Protein 4GJ1 (pdb70)

B-factor: mean 53.55, std 19.0, range [20.0, 133.08]

Foldseek 3Di:
DAEAEEFEDDPQWTWDFDDDPDTDIGTDDDRPLVVLVVLVVLPHQHYEYEHQNCLVPVVPGPLVVLLVSQVVDPHAYEYEHNDDALVSLVSNVVSNHQAYEYECQPVPVPRVLVSCVVPHQRRYEYEFEWEDDVAIATCPHHVVSCVVVLVSRHAHYEYEHVVFCFPLVVQQVVCVVNVRHAYEYEGNVQALVSLLSCAPRHNYYYDYVCCVVCVDHSNSNRVSNDD

InterPro domains:
  IPR006062 Histidine biosynthesis protein [PF00977] (3-232)
  IPR006063 HisA, bacterial [TIGR00007] (4-236)
  IPR011060 Ribulose-phosphate binding barrel [SSF51366] (3-240)
  IPR013785 Aldolase-type TIM barrel [G3DSA:3.20.20.70] (1-243)
  IPR023016 HisA/PriA [MF_01014] (3-240)
  IPR023016 HisA/PriA [cd04732] (3-239)
  IPR044524 Histidine biosynthesis, HisA-like [PTHR43090] (1-232)

CATH classification: 3.20.20.70

Secondary structure (DSSP, 8-state):
-EEEEEEEEETTEEEEEE-SSS-EEEE----HHHHHHHHHHHT--EEEEEEHHHHH-GGG--HHHHHHHHHH--SEEEEESS---HHHHHHHHHTT-SEEEE----S-HHHHHHHHHHH-TTTEEEEEEEEESSSEEE---B--HHHHHHTTT--EEEEEETT----HHHHHHHHHH-TTSEEEEES---SHHHHHHTTTT-SEEEE-HHHHTTSS-HHHHHHHH--

Radius of gyration: 16.53 Å; Cα contacts (8 Å, |Δi|>4): 431; chains: 1; bounding box: 36×40×41 Å

Sequence (227 aa):
TQIIPALDLIDGEVVRLVKGDYEQKKVYKYNPLKKFKEYEKAGAKELHLVDLTGAKDPSKRQFALIEKLAKEVSVNLQVGGGIRSKEEVKALLDCGVKRVVIGSAIKDATLCLEILKEFGSEAIVLALDTILKEDYVVADKKLEVLDFYSNKGLKHILCTDISKGVNVRLYKLIHEIFPNICIQASGGVASLKDLENLKGICSGVIVGKALLDGVFSVEEGIRCLAN

Structure (mmCIF, N/CA/C/O backbone):
data_4GJ1
#
_entry.id   4GJ1
#
_cell.length_a   35.340
_cell.length_b   75.733
_cell.length_c   45.923
_cell.angle_alpha   90.00
_cell.angle_beta   105.18
_cell.angle_gamma   90.00
#
_symmetry.space_group_name_H-M   'P 1 21 1'
#
loop_
_entity.id
_entity.type
_entity.pdbx_description
1 polymer '1-(5-phosphoribosyl)-5-[(5-phosphoribosylamino)methylideneamino] imidazole-4-carboxamide isomerase'
2 water water
#
loop_
_atom_site.group_PDB
_atom_site.id
_atom_site.type_symbol
_atom_site.label_atom_id
_atom_site.label_alt_id
_atom_site.label_comp_id
_atom_site.label_asym_id
_atom_site.label_entity_id
_atom_site.label_seq_id
_atom_site.pdbx_PDB_ins_code
_atom_site.Cartn_x
_atom_site.Cartn_y
_atom_site.Cartn_z
_atom_site.occupancy
_atom_site.B_iso_or_equiv
_atom_site.auth_seq_id
_atom_site.auth_comp_id
_atom_site.auth_asym_id
_atom_site.auth_atom_id
_atom_site.pdbx_PDB_model_num
ATOM 1 N N . THR A 1 2 ? 13.019 -9.150 23.272 1.00 41.41 2 THR A N 1
ATOM 2 C CA . THR A 1 2 ? 11.714 -8.512 23.160 1.00 38.63 2 THR A CA 1
ATOM 3 C C . THR A 1 2 ? 11.588 -7.378 24.169 1.00 46.25 2 THR A C 1
ATOM 4 O O . THR A 1 2 ? 11.913 -7.542 25.346 1.00 54.79 2 THR A O 1
ATOM 8 N N . GLN A 1 3 ? 11.114 -6.229 23.698 1.00 37.87 3 GLN A N 1
ATOM 9 C CA . GLN A 1 3 ? 10.922 -5.065 24.554 1.00 40.57 3 GLN A CA 1
ATOM 10 C C . GLN A 1 3 ? 9.476 -4.605 24.540 1.00 33.11 3 GLN A C 1
ATOM 11 O O . GLN A 1 3 ? 8.802 -4.677 23.514 1.00 31.21 3 GLN A O 1
ATOM 17 N N . ILE A 1 4 ? 9.010 -4.119 25.685 1.00 31.08 4 ILE A N 1
ATOM 18 C CA . ILE A 1 4 ? 7.690 -3.520 25.778 1.00 29.11 4 ILE A CA 1
ATOM 19 C C . ILE A 1 4 ? 7.737 -2.115 25.182 1.00 28.37 4 ILE A C 1
ATOM 20 O O . ILE A 1 4 ? 8.733 -1.407 25.320 1.00 32.64 4 ILE A O 1
ATOM 25 N N . ILE A 1 5 ? 6.663 -1.730 24.505 1.00 27.66 5 ILE A N 1
ATOM 26 C CA . ILE A 1 5 ? 6.549 -0.404 23.914 1.00 26.24 5 ILE A CA 1
ATOM 27 C C . ILE A 1 5 ? 5.242 0.227 24.371 1.00 24.79 5 ILE A C 1
ATOM 28 O O . ILE A 1 5 ? 4.205 0.041 23.733 1.00 26.92 5 ILE A O 1
ATOM 33 N N . PRO A 1 6 ? 5.276 0.962 25.498 1.00 27.43 6 PRO A N 1
ATOM 34 C CA . PRO A 1 6 ? 4.051 1.608 25.983 1.00 28.35 6 PRO A CA 1
ATOM 35 C C . PRO A 1 6 ? 3.485 2.551 24.927 1.00 28.59 6 PRO A C 1
ATOM 36 O O . PRO A 1 6 ? 4.254 3.205 24.218 1.00 25.37 6 PRO A O 1
ATOM 40 N N . ALA A 1 7 ? 2.162 2.616 24.821 1.00 28.47 7 ALA A N 1
ATOM 41 C CA . ALA A 1 7 ? 1.524 3.395 23.769 1.00 23.86 7 ALA A CA 1
ATOM 42 C C . ALA A 1 7 ? 0.422 4.304 24.293 1.00 22.66 7 ALA A C 1
ATOM 43 O O . ALA A 1 7 ? -0.325 3.935 25.203 1.00 30.17 7 ALA A O 1
ATOM 45 N N . LEU A 1 8 ? 0.323 5.490 23.703 1.00 25.06 8 LEU A N 1
ATOM 46 C CA . LEU A 1 8 ? -0.784 6.396 23.976 1.00 26.60 8 LEU A CA 1
ATOM 47 C C . LEU A 1 8 ? -1.431 6.857 22.673 1.00 27.93 8 LEU A C 1
ATOM 48 O O . LEU A 1 8 ? -0.738 7.260 21.729 1.00 28.35 8 LEU A O 1
ATOM 53 N N . ASP A 1 9 ? -2.760 6.782 22.634 1.00 30.51 9 ASP A N 1
ATOM 54 C CA . ASP A 1 9 ? -3.552 7.291 21.524 1.00 33.68 9 ASP A CA 1
ATOM 55 C C . ASP A 1 9 ? -4.123 8.654 21.900 1.00 33.94 9 ASP A C 1
ATOM 56 O O . ASP A 1 9 ? -4.703 8.817 22.978 1.00 32.78 9 ASP A O 1
ATOM 61 N N . LEU A 1 10 ? -3.966 9.627 21.012 1.00 36.12 10 LEU A N 1
ATOM 62 C CA . LEU A 1 10 ? -4.324 11.002 21.327 1.00 45.75 10 LEU A CA 1
ATOM 63 C C . LEU A 1 10 ? -5.381 11.568 20.390 1.00 43.28 10 LEU A C 1
ATOM 64 O O . LEU A 1 10 ? -5.301 11.405 19.172 1.00 43.94 10 LEU A O 1
ATOM 69 N N . ILE A 1 11 ? -6.368 12.235 20.983 1.00 41.96 11 ILE A N 1
ATOM 70 C CA . ILE A 1 11 ? -7.343 13.023 20.240 1.00 46.40 11 ILE A CA 1
ATOM 71 C C . ILE A 1 11 ? -7.433 14.398 20.886 1.00 46.94 11 ILE A C 1
ATOM 72 O O . ILE A 1 11 ? -7.849 14.520 22.038 1.00 48.40 11 ILE A O 1
ATOM 77 N N . ASP A 1 12 ? -7.005 15.424 20.157 1.00 49.40 12 ASP A N 1
ATOM 78 C CA . ASP A 1 12 ? -7.117 16.804 20.620 1.00 58.95 12 ASP A CA 1
ATOM 79 C C . ASP A 1 12 ? -6.420 16.979 21.965 1.00 53.72 12 ASP A C 1
ATOM 80 O O . ASP A 1 12 ? -6.974 17.575 22.893 1.00 50.14 12 ASP A O 1
ATOM 85 N N . GLY A 1 13 ? -5.207 16.445 22.063 1.00 43.87 13 GLY A N 1
ATOM 86 C CA . GLY A 1 13 ? -4.394 16.575 23.258 1.00 40.77 13 GLY A CA 1
ATOM 87 C C . GLY A 1 13 ? -4.801 15.669 24.407 1.00 48.29 13 GLY A C 1
ATOM 88 O O . GLY A 1 13 ? -4.177 15.695 25.466 1.00 36.15 13 GLY A O 1
ATOM 89 N N . GLU A 1 14 ? -5.840 14.865 24.206 1.00 38.89 14 GLU A N 1
ATOM 90 C CA . GLU A 1 14 ? -6.333 14.000 25.269 1.00 37.31 14 GLU A CA 1
ATOM 91 C C . GLU A 1 14 ? -5.964 12.537 25.043 1.00 34.95 14 GLU A C 1
ATOM 92 O O . GLU A 1 14 ? -6.048 12.022 23.927 1.00 35.87 14 GLU A O 1
ATOM 98 N N . VAL A 1 15 ? -5.545 11.877 26.117 1.00 34.20 15 VAL A N 1
ATOM 99 C CA . VAL A 1 15 ? -5.300 10.445 26.082 1.00 32.73 15 VAL A CA 1
ATOM 100 C C . VAL A 1 15 ? -6.644 9.730 26.069 1.00 38.21 15 VAL A C 1
ATOM 101 O O . VAL A 1 15 ? -7.461 9.904 26.980 1.00 36.85 15 VAL A O 1
ATOM 105 N N . VAL A 1 16 ? -6.874 8.940 25.028 1.00 33.59 16 VAL A N 1
ATOM 106 C CA . VAL A 1 16 ? -8.113 8.201 24.890 1.00 35.85 16 VAL A CA 1
ATOM 107 C C . VAL A 1 16 ? -7.772 6.780 24.531 1.00 41.00 16 VAL A C 1
ATOM 108 O O . VAL A 1 16 ? -6.624 6.457 24.226 1.00 46.94 16 VAL A O 1
ATOM 112 N N . ARG A 1 17 ? -8.780 5.927 24.516 1.00 57.37 17 ARG A N 1
ATOM 113 C CA . ARG A 1 17 ? -8.622 4.677 23.808 1.00 71.69 17 ARG A CA 1
ATOM 114 C C . ARG A 1 17 ? -9.876 4.273 23.064 1.00 57.17 17 ARG A C 1
ATOM 115 O O . ARG A 1 17 ? -10.992 4.390 23.569 1.00 52.85 17 ARG A O 1
ATOM 123 N N . LEU A 1 18 ? -9.666 3.818 21.836 1.00 59.98 18 LEU A N 1
ATOM 124 C CA . LEU A 1 18 ? -10.729 3.284 21.014 1.00 59.80 18 LEU A CA 1
ATOM 125 C C . LEU A 1 18 ? -10.845 1.791 21.244 1.00 63.55 18 LEU A C 1
ATOM 126 O O . LEU A 1 18 ? -9.968 1.019 20.861 1.00 69.38 18 LEU A O 1
ATOM 131 N N . VAL A 1 19 ? -11.929 1.397 21.897 1.00 60.00 19 VAL A N 1
ATOM 132 C CA . VAL A 1 19 ? -12.269 -0.001 22.028 1.00 60.03 19 VAL A CA 1
ATOM 133 C C . VAL A 1 19 ? -12.975 -0.387 20.741 1.00 74.07 19 VAL A C 1
ATOM 134 O O . VAL A 1 19 ? -13.756 0.394 20.195 1.00 65.00 19 VAL A O 1
ATOM 138 N N . LYS A 1 20 ? -12.695 -1.582 20.243 1.00 74.87 20 LYS A N 1
ATOM 139 C CA . LYS A 1 20 ? -13.258 -1.996 18.970 1.00 80.28 20 LYS A CA 1
ATOM 140 C C . LYS A 1 20 ? -13.979 -3.326 19.088 1.00 81.59 20 LYS A C 1
ATOM 141 O O . LYS A 1 20 ? -13.986 -3.961 20.143 1.00 80.80 20 LYS A O 1
ATOM 143 N N . GLY A 1 21 ? -14.585 -3.732 17.983 1.00 86.49 21 GLY A N 1
ATOM 144 C CA . GLY A 1 21 ? -15.435 -4.899 17.951 1.00 85.23 21 GLY A CA 1
ATOM 145 C C . GLY A 1 21 ? -16.628 -4.560 17.089 1.00 77.46 21 GLY A C 1
ATOM 146 O O . GLY A 1 21 ? -16.474 -4.116 15.951 1.00 74.12 21 GLY A O 1
ATOM 147 N N . ASP A 1 22 ? -17.823 -4.743 17.632 1.00 56.67 22 ASP A N 1
ATOM 148 C CA . ASP A 1 22 ? -19.025 -4.446 16.879 1.00 48.41 22 ASP A CA 1
ATOM 149 C C . ASP A 1 22 ? -19.266 -2.940 16.846 1.00 45.98 22 ASP A C 1
ATOM 150 O O . ASP A 1 22 ? -19.755 -2.407 15.854 1.00 58.67 22 ASP A O 1
ATOM 155 N N . TYR A 1 23 ? -18.903 -2.252 17.921 1.00 49.49 23 TYR A N 1
ATOM 156 C CA . TYR A 1 23 ? -19.086 -0.806 17.988 1.00 50.23 23 TYR A CA 1
ATOM 157 C C . TYR A 1 23 ? -17.816 -0.134 18.471 1.00 60.93 23 TYR A C 1
ATOM 158 O O . TYR A 1 23 ? -17.280 -0.478 19.524 1.00 78.65 23 TYR A O 1
ATOM 167 N N . GLU A 1 24 ? -17.334 0.825 17.690 1.00 50.01 24 GLU A N 1
ATOM 168 C CA . GLU A 1 24 ? -16.167 1.596 18.079 1.00 54.88 24 GLU A CA 1
ATOM 169 C C . GLU A 1 24 ? -16.576 2.552 19.188 1.00 45.50 24 GLU A C 1
ATOM 170 O O . GLU A 1 24 ? -17.413 3.431 18.985 1.00 48.45 24 GLU A O 1
ATOM 176 N N . GLN A 1 25 ? -15.993 2.365 20.365 1.00 48.01 25 GLN A N 1
ATOM 177 C CA . GLN A 1 25 ? -16.353 3.161 21.527 1.00 51.71 25 GLN A CA 1
ATOM 178 C C . GLN A 1 25 ? -15.134 3.861 22.101 1.00 54.18 25 GLN A C 1
ATOM 179 O O . GLN A 1 25 ? -14.051 3.285 22.206 1.00 53.87 25 GLN A O 1
ATOM 185 N N . LYS A 1 26 ? -15.334 5.116 22.472 1.00 43.99 26 LYS A N 1
ATOM 186 C CA . LYS A 1 26 ? -14.251 5.990 22.879 1.00 47.25 26 LYS A CA 1
ATOM 187 C C . LYS A 1 26 ? -14.274 6.204 24.384 1.00 46.28 26 LYS A C 1
ATOM 188 O O . LYS A 1 26 ? -15.287 6.626 24.946 1.00 43.30 26 LYS A O 1
ATOM 194 N N . LYS A 1 27 ? -13.157 5.895 25.032 1.00 58.79 27 LYS A N 1
ATOM 195 C CA . LYS A 1 27 ? -12.991 6.162 26.455 1.00 47.33 27 LYS A CA 1
ATOM 196 C C . LYS A 1 27 ? -11.898 7.206 26.644 1.00 48.72 27 LYS A C 1
ATOM 197 O O . LYS A 1 27 ? -10.766 7.023 26.192 1.00 46.24 27 LYS A O 1
ATOM 199 N N . VAL A 1 28 ? -12.245 8.304 27.307 1.00 43.61 28 VAL A N 1
ATOM 200 C CA . VAL A 1 28 ? -11.309 9.394 27.527 1.00 49.89 28 VAL A CA 1
ATOM 201 C C . VAL A 1 28 ? -10.698 9.293 28.918 1.00 45.16 28 VAL A C 1
ATOM 202 O O . VAL A 1 28 ? -11.412 9.198 29.911 1.00 50.54 28 VAL A O 1
ATOM 206 N N . TYR A 1 29 ? -9.371 9.308 28.980 1.00 37.08 29 TYR A N 1
ATOM 207 C CA . TYR A 1 29 ? -8.663 9.255 30.251 1.00 39.28 29 TYR A CA 1
ATOM 208 C C . TYR A 1 29 ? -8.269 10.643 30.741 1.00 44.58 29 TYR A C 1
ATOM 209 O O . TYR A 1 29 ? -8.296 11.617 29.987 1.00 47.70 29 TYR A O 1
ATOM 218 N N . LYS A 1 30 ? -7.894 10.706 32.014 1.00 40.79 30 LYS A N 1
ATOM 219 C CA . LYS A 1 30 ? -7.564 11.955 32.683 1.00 54.01 30 LYS A CA 1
ATOM 220 C C . LYS A 1 30 ? -6.124 12.383 32.447 1.00 44.37 30 LYS A C 1
ATOM 221 O O . LYS A 1 30 ? -5.786 13.558 32.578 1.00 54.44 30 LYS A O 1
ATOM 227 N N . TYR A 1 31 ? -5.279 11.423 32.092 1.00 39.28 31 TYR A N 1
ATOM 228 C CA . TYR A 1 31 ? -3.839 11.640 32.076 1.00 44.67 31 TYR A CA 1
ATOM 229 C C . TYR A 1 31 ? -3.414 12.730 31.106 1.00 45.64 31 TYR A C 1
ATOM 230 O O . TYR A 1 31 ? -3.988 12.882 30.029 1.00 33.93 31 TYR A O 1
ATOM 239 N N . ASN A 1 32 ? -2.405 13.492 31.508 1.00 41.18 32 ASN A N 1
ATOM 240 C CA . ASN A 1 32 ? -1.715 14.387 30.599 1.00 42.13 32 ASN A CA 1
ATOM 241 C C . ASN A 1 32 ? -0.677 13.583 29.825 1.00 38.03 32 ASN A C 1
ATOM 242 O O . ASN A 1 32 ? 0.191 12.958 30.429 1.00 38.96 32 ASN A O 1
ATOM 247 N N . PRO A 1 33 ? -0.766 13.588 28.488 1.00 45.84 33 PRO A N 1
ATOM 248 C CA . PRO A 1 33 ? 0.123 12.781 27.639 1.00 37.23 33 PRO A CA 1
ATOM 249 C C . PRO A 1 33 ? 1.601 12.900 28.015 1.00 43.05 33 PRO A C 1
ATOM 250 O O . PRO A 1 33 ? 2.286 11.883 28.149 1.00 36.97 33 PRO A O 1
ATOM 254 N N . LEU A 1 34 ? 2.086 14.128 28.178 1.00 37.03 34 LEU A N 1
ATOM 255 C CA . LEU A 1 34 ? 3.489 14.351 28.514 1.00 41.36 34 LEU A CA 1
ATOM 256 C C . LEU A 1 34 ? 3.846 13.696 29.846 1.00 46.63 34 LEU A C 1
ATOM 257 O O . LEU A 1 34 ? 4.850 12.996 29.948 1.00 50.38 34 LEU A O 1
ATOM 262 N N . LYS A 1 35 ? 3.018 13.913 30.863 1.00 45.15 35 LYS A N 1
ATOM 263 C CA . LYS A 1 35 ? 3.279 13.348 32.185 1.00 45.19 35 LYS A CA 1
ATOM 264 C C . LYS A 1 35 ? 3.259 11.823 32.163 1.00 36.71 35 LYS A C 1
ATOM 265 O O . LYS A 1 35 ? 4.086 11.178 32.803 1.00 33.93 35 LYS A O 1
ATOM 271 N N . LYS A 1 36 ? 2.314 11.249 31.428 1.00 32.16 36 LYS A N 1
ATOM 272 C CA . LYS A 1 36 ? 2.200 9.801 31.353 1.00 30.29 36 LYS A CA 1
ATOM 273 C C . LYS A 1 36 ? 3.433 9.193 30.686 1.00 30.16 36 LYS A C 1
ATOM 274 O O . LYS A 1 36 ? 3.968 8.186 31.152 1.00 29.13 36 LYS A O 1
ATOM 280 N N . PHE A 1 37 ? 3.893 9.813 29.603 1.00 35.17 37 PHE A N 1
ATOM 281 C CA . PHE A 1 37 ? 5.089 9.337 28.911 1.00 38.41 37 PHE A CA 1
ATOM 282 C C . PHE A 1 37 ? 6.356 9.428 29.782 1.00 44.35 37 PHE A C 1
ATOM 283 O O . PHE A 1 37 ? 7.169 8.503 29.777 1.00 50.71 37 PHE A O 1
ATOM 291 N N . LYS A 1 38 ? 6.531 10.521 30.527 1.00 40.81 38 LYS A N 1
ATOM 292 C CA . LYS A 1 38 ? 7.690 10.642 31.422 1.00 46.29 38 LYS A CA 1
ATOM 293 C C . LYS A 1 38 ? 7.642 9.564 32.498 1.00 36.54 38 LYS A C 1
ATOM 294 O O . LYS A 1 38 ? 8.670 9.043 32.919 1.00 47.37 38 LYS A O 1
ATOM 300 N N . GLU A 1 39 ? 6.436 9.247 32.949 1.00 33.14 39 GLU A N 1
ATOM 301 C CA . GLU A 1 39 ? 6.240 8.209 33.949 1.00 37.52 39 GLU A CA 1
ATOM 302 C C . GLU A 1 39 ? 6.665 6.844 33.394 1.00 36.30 39 GLU A C 1
ATOM 303 O O . GLU A 1 39 ? 7.372 6.088 34.058 1.00 35.99 39 GLU A O 1
ATOM 309 N N . TYR A 1 40 ? 6.244 6.535 32.172 1.00 35.04 40 TYR A N 1
ATOM 310 C CA . TYR A 1 40 ? 6.657 5.292 31.526 1.00 30.90 40 TYR A CA 1
ATOM 311 C C . TYR A 1 40 ? 8.177 5.233 31.399 1.00 34.89 40 T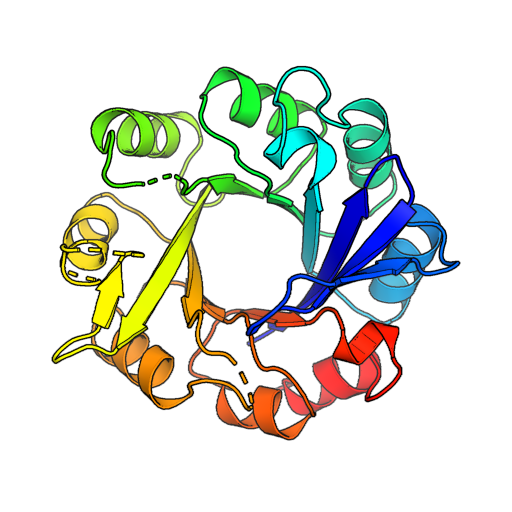YR A C 1
ATOM 312 O O . TYR A 1 40 ? 8.798 4.195 31.631 1.00 38.24 40 TYR A O 1
ATOM 321 N N . GLU A 1 41 ? 8.764 6.362 31.026 1.00 40.55 41 GLU A N 1
ATOM 322 C CA . GLU A 1 41 ? 10.206 6.470 30.856 1.00 42.88 41 GLU A CA 1
ATOM 323 C C . GLU A 1 41 ? 10.923 6.247 32.180 1.00 48.80 41 GLU A C 1
ATOM 324 O O . GLU A 1 41 ? 11.927 5.533 32.247 1.00 49.53 41 GLU A O 1
ATOM 330 N N . LYS A 1 42 ? 10.405 6.866 33.233 1.00 48.25 42 LYS A N 1
ATOM 331 C CA . LYS A 1 42 ? 10.988 6.736 34.560 1.00 51.38 42 LYS A CA 1
ATOM 332 C C . LYS A 1 42 ? 10.856 5.297 35.061 1.0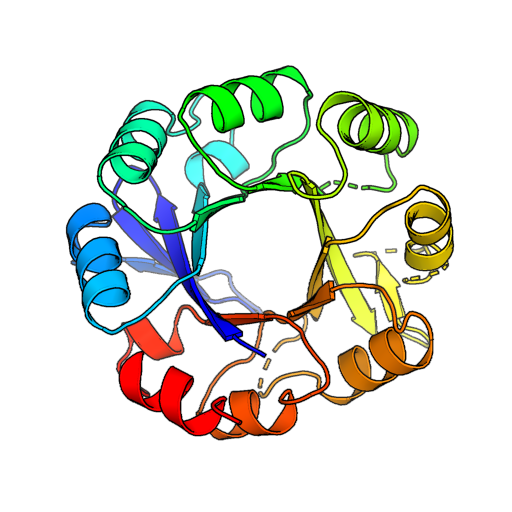0 37.59 42 LYS A C 1
ATOM 333 O O . LYS A 1 42 ? 11.667 4.831 35.858 1.00 39.68 42 LYS A O 1
ATOM 339 N N . ALA A 1 43 ? 9.836 4.595 34.577 1.00 53.35 43 ALA A N 1
ATOM 340 C CA . ALA A 1 43 ? 9.617 3.193 34.934 1.00 41.67 43 ALA A CA 1
ATOM 341 C C . ALA A 1 43 ? 10.573 2.261 34.184 1.00 44.84 43 ALA A C 1
ATOM 342 O O . ALA A 1 43 ? 10.708 1.090 34.538 1.00 54.62 43 ALA A O 1
ATOM 344 N N . GLY A 1 44 ? 11.218 2.777 33.141 1.00 46.42 44 GLY A N 1
ATOM 345 C CA . GLY A 1 44 ? 12.217 2.015 32.411 1.00 46.68 44 GLY A CA 1
ATOM 346 C C . GLY A 1 44 ? 11.949 1.815 30.927 1.00 36.24 44 GLY A C 1
ATOM 347 O O . GLY A 1 44 ? 12.744 1.177 30.244 1.00 40.69 44 GLY A O 1
ATOM 348 N N . ALA A 1 45 ? 10.847 2.352 30.414 1.00 36.85 45 ALA A N 1
ATOM 349 C CA . ALA A 1 45 ? 10.554 2.204 28.988 1.00 37.57 45 ALA A CA 1
ATOM 350 C C . ALA A 1 45 ? 11.650 2.857 28.154 1.00 38.99 45 ALA A C 1
ATOM 351 O O . ALA A 1 45 ? 12.083 3.969 28.453 1.00 40.66 45 ALA A O 1
ATOM 353 N N . LYS A 1 46 ? 12.100 2.155 27.115 1.00 40.56 46 LYS A N 1
ATOM 354 C CA . LYS A 1 46 ? 13.121 2.680 26.212 1.00 33.73 46 LYS A CA 1
ATOM 355 C C . LYS A 1 46 ? 12.532 3.005 24.834 1.00 34.67 46 LYS A C 1
ATOM 356 O O . LYS A 1 46 ? 13.182 3.636 24.005 1.00 35.70 46 LYS A O 1
ATOM 362 N N . GLU A 1 47 ? 11.300 2.570 24.597 1.00 32.11 47 GLU A N 1
ATOM 363 C CA . GLU A 1 47 ? 10.607 2.848 23.346 1.00 30.55 47 GLU A CA 1
ATOM 364 C C . GLU A 1 47 ? 9.182 3.283 23.659 1.00 29.28 47 GLU A C 1
ATOM 365 O O . GLU A 1 47 ? 8.524 2.672 24.495 1.00 30.36 47 GLU A O 1
ATOM 371 N N . LEU A 1 48 ? 8.703 4.328 22.989 1.00 28.71 48 LEU A N 1
ATOM 372 C CA . LEU A 1 48 ? 7.331 4.794 23.179 1.00 27.57 48 LEU A CA 1
ATOM 373 C C . LEU A 1 48 ? 6.604 4.949 21.846 1.00 27.13 48 LEU A C 1
ATOM 374 O O . LEU A 1 48 ? 7.178 5.426 20.867 1.00 29.54 48 LEU A O 1
ATOM 379 N N . HIS A 1 49 ? 5.333 4.559 21.828 1.00 26.35 49 HIS A N 1
ATOM 380 C CA . HIS A 1 49 ? 4.507 4.634 20.633 1.00 26.15 49 HIS A CA 1
ATOM 381 C C . HIS A 1 49 ? 3.368 5.634 20.821 1.00 28.32 49 HIS A C 1
ATOM 382 O O . HIS A 1 49 ? 2.662 5.618 21.837 1.00 26.35 49 HIS A O 1
ATOM 389 N N . LEU A 1 50 ? 3.188 6.492 19.825 1.00 26.39 50 LEU A N 1
ATOM 390 C CA . LEU A 1 50 ? 2.191 7.548 19.875 1.00 26.57 50 LEU A CA 1
ATOM 391 C C . LEU A 1 50 ? 1.332 7.499 18.619 1.00 32.34 50 LEU A C 1
ATOM 392 O O . LEU A 1 50 ? 1.852 7.534 17.498 1.00 32.43 50 LEU A O 1
ATOM 397 N N . VAL A 1 51 ? 0.019 7.411 18.804 1.00 26.70 51 VAL A N 1
ATOM 398 C CA . VAL A 1 51 ? -0.909 7.439 17.679 1.00 27.31 51 VAL A CA 1
ATOM 399 C C . VAL A 1 51 ? -1.697 8.743 17.675 1.00 29.91 51 VAL A C 1
ATOM 400 O O . VAL A 1 51 ? -2.440 9.040 18.619 1.00 36.27 51 VAL A O 1
ATOM 404 N N . ASP A 1 52 ? -1.532 9.524 16.613 1.00 29.14 52 ASP A N 1
ATOM 405 C CA . ASP A 1 52 ? -2.291 10.755 16.452 1.00 30.27 52 ASP A CA 1
ATOM 406 C C . ASP A 1 52 ? -3.583 10.470 15.689 1.00 43.37 52 ASP A C 1
ATOM 407 O O . ASP A 1 52 ? -3.606 10.467 14.457 1.00 39.09 52 ASP A O 1
ATOM 412 N N . LEU A 1 53 ? -4.657 10.227 16.434 1.00 35.93 53 LEU A N 1
ATOM 413 C CA . LEU A 1 53 ? -5.944 9.864 15.849 1.00 39.82 53 LEU A CA 1
ATOM 414 C C . LEU A 1 53 ? -6.627 11.065 15.202 1.00 43.09 53 LEU A C 1
ATOM 415 O O . LEU A 1 53 ? -7.444 10.909 14.294 1.00 47.60 53 LEU A O 1
ATOM 420 N N . THR A 1 54 ? -6.303 12.262 15.680 1.00 36.68 54 THR A N 1
ATOM 421 C CA . THR A 1 54 ? -6.847 13.485 15.103 1.00 39.29 54 THR A CA 1
ATOM 422 C C . THR A 1 54 ? -6.295 13.672 13.697 1.00 48.12 54 THR A C 1
ATOM 423 O O . THR A 1 54 ? -7.024 14.015 12.766 1.00 54.08 54 THR A O 1
ATOM 427 N N . GLY A 1 55 ? -4.993 13.451 13.558 1.00 49.44 55 GLY A N 1
ATOM 428 C CA . GLY A 1 55 ? -4.331 13.551 12.274 1.00 45.80 55 GLY A CA 1
ATOM 429 C C . GLY A 1 55 ? -4.727 12.404 11.366 1.00 45.01 55 GLY A C 1
ATOM 430 O O . GLY A 1 55 ? -4.790 12.562 10.145 1.00 49.22 55 GLY A O 1
ATOM 431 N N . ALA A 1 56 ? -4.996 11.247 11.965 1.00 42.50 56 ALA A N 1
ATOM 432 C CA . ALA A 1 56 ? -5.369 10.060 11.207 1.00 44.19 56 ALA A CA 1
ATOM 433 C C . ALA A 1 56 ? -6.735 10.239 10.559 1.00 57.27 56 ALA A C 1
ATOM 434 O O . ALA A 1 56 ? -7.051 9.597 9.556 1.00 55.21 56 ALA A O 1
ATOM 436 N N . LYS A 1 57 ? -7.536 11.124 11.139 1.00 68.17 57 LYS A N 1
ATOM 437 C CA . LYS A 1 57 ? -8.892 11.362 10.667 1.00 69.68 57 LYS A CA 1
ATOM 438 C C . LYS A 1 57 ? -8.860 12.441 9.598 1.00 73.42 57 LYS A C 1
ATOM 439 O O . LYS A 1 57 ? -9.608 12.388 8.625 1.00 74.58 57 LYS A O 1
ATOM 445 N N . ASP A 1 58 ? -7.988 13.424 9.793 1.00 76.51 58 ASP A N 1
ATOM 446 C CA . ASP A 1 58 ? -7.803 14.491 8.818 1.00 83.04 58 ASP A CA 1
ATOM 447 C C . ASP A 1 58 ? -6.402 15.088 8.931 1.00 74.28 58 ASP A C 1
ATOM 448 O O . ASP A 1 58 ? -6.107 15.793 9.896 1.00 69.18 58 ASP A O 1
ATOM 453 N N . PRO A 1 59 ? -5.542 14.822 7.933 1.00 65.95 59 PRO A N 1
ATOM 454 C CA . PRO A 1 59 ? -4.126 15.216 7.930 1.00 68.46 59 PRO A CA 1
ATOM 455 C C . PRO A 1 59 ? -3.873 16.716 8.102 1.00 75.16 59 PRO A C 1
ATOM 456 O O . PRO A 1 59 ? -2.764 17.100 8.478 1.00 79.17 59 PRO A O 1
ATOM 460 N N . SER A 1 60 ? -4.871 17.547 7.878 1.00 83.62 60 SER A N 1
ATOM 461 C CA . SER A 1 60 ? -4.626 18.971 7.992 1.00 76.86 60 SER A CA 1
ATOM 462 C C . SER A 1 60 ? -4.516 19.378 9.436 1.00 81.95 60 SER A C 1
ATOM 463 O O . SER A 1 60 ? -3.929 20.384 9.764 1.00 92.09 60 SER A O 1
ATOM 466 N N . LYS A 1 61 ? -5.062 18.555 10.303 1.00 67.76 61 LYS A N 1
ATOM 467 C CA . LYS A 1 61 ? -5.144 18.887 11.718 1.00 66.59 61 LYS A CA 1
ATOM 468 C C . LYS A 1 61 ? -4.240 17.991 12.557 1.00 63.91 61 LYS A C 1
ATOM 469 O O . LYS A 1 61 ? -4.529 17.713 13.719 1.00 59.42 61 LYS A O 1
ATOM 475 N N . ARG A 1 62 ? -3.138 17.550 11.960 1.00 58.59 62 ARG A N 1
ATOM 476 C CA . ARG A 1 62 ? -2.167 16.723 12.663 1.00 58.85 62 ARG A CA 1
ATOM 477 C C . ARG A 1 62 ? -1.584 17.494 13.849 1.00 63.73 62 ARG A C 1
ATOM 478 O O . ARG A 1 62 ? -1.313 18.690 13.750 1.00 69.48 62 ARG A O 1
ATOM 486 N N . GLN A 1 63 ? -1.395 16.803 14.969 1.00 49.84 63 GLN A N 1
ATOM 487 C CA . GLN A 1 63 ? -0.973 17.451 16.209 1.00 49.47 63 GLN A CA 1
ATOM 488 C C . GLN A 1 63 ? 0.540 17.656 16.281 1.00 48.67 63 GLN A C 1
ATOM 489 O O . GLN A 1 63 ? 1.205 17.111 17.163 1.00 44.68 63 GLN A O 1
ATOM 495 N N . PHE A 1 64 ? 1.077 18.459 15.365 1.00 54.39 64 PHE A N 1
ATOM 496 C CA . PHE A 1 64 ? 2.523 18.660 15.275 1.00 51.35 64 PHE A CA 1
ATOM 497 C C . PHE A 1 64 ? 3.111 19.291 16.533 1.00 48.78 64 PHE A C 1
ATOM 498 O O . PHE A 1 64 ? 4.162 18.867 17.011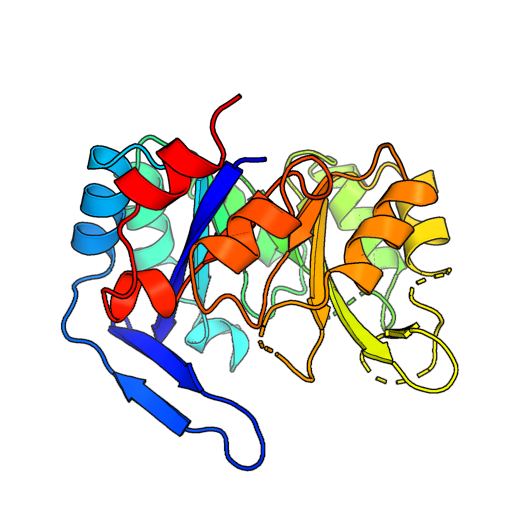 1.00 47.66 64 PHE A O 1
ATOM 506 N N . ALA A 1 65 ? 2.438 20.304 17.062 1.00 43.45 65 ALA A N 1
ATOM 507 C CA . ALA A 1 65 ? 2.957 21.045 18.206 1.00 48.96 65 ALA A CA 1
ATOM 508 C C . ALA A 1 65 ? 3.160 20.142 19.423 1.00 53.27 65 ALA A C 1
ATOM 509 O O . ALA A 1 65 ? 4.204 20.191 20.074 1.00 64.42 65 ALA A O 1
ATOM 511 N N . LEU A 1 66 ? 2.165 19.314 19.727 1.00 48.10 66 LEU A N 1
ATOM 512 C CA . LEU A 1 66 ? 2.263 18.407 20.865 1.00 41.83 66 LEU A CA 1
ATOM 513 C C . LEU A 1 66 ? 3.311 17.326 20.605 1.00 39.44 66 LEU A C 1
ATOM 514 O O . LEU A 1 66 ? 4.100 16.994 21.484 1.00 46.84 66 LEU A O 1
ATOM 519 N N . ILE A 1 67 ? 3.328 16.791 19.392 1.00 40.07 67 ILE A N 1
ATOM 520 C CA . ILE A 1 67 ? 4.293 15.750 19.039 1.00 42.42 67 ILE A CA 1
ATOM 521 C C . ILE A 1 67 ? 5.720 16.274 19.193 1.00 43.76 67 ILE A C 1
ATOM 522 O O . ILE A 1 67 ? 6.579 15.619 19.782 1.00 47.54 67 ILE A O 1
ATOM 527 N N . GLU A 1 68 ? 5.948 17.470 18.665 1.00 46.08 68 GLU A N 1
ATOM 528 C CA . GLU A 1 68 ? 7.233 18.145 18.764 1.00 61.13 68 GLU A CA 1
ATOM 529 C C . GLU A 1 68 ? 7.679 18.251 20.215 1.00 55.70 68 GLU A C 1
ATOM 530 O O . GLU A 1 68 ? 8.806 17.883 20.554 1.00 54.76 68 GLU A O 1
ATOM 536 N N . LYS A 1 69 ? 6.798 18.757 21.075 1.00 53.88 69 LYS A N 1
ATOM 537 C CA . LYS A 1 69 ? 7.143 18.917 22.481 1.00 56.29 69 LYS A CA 1
ATOM 538 C C . LYS A 1 69 ? 7.447 17.573 23.131 1.00 50.88 69 LYS A C 1
ATOM 539 O O . LYS A 1 69 ? 8.425 17.437 23.868 1.00 56.13 69 LYS A O 1
ATOM 545 N N . LEU A 1 70 ? 6.606 16.582 22.859 1.00 47.32 70 LEU A N 1
ATOM 546 C CA . LEU A 1 70 ? 6.807 15.247 23.415 1.00 54.54 70 LEU A CA 1
ATOM 547 C C . LEU A 1 70 ? 8.174 14.712 23.009 1.00 48.72 70 LEU A C 1
ATOM 548 O O . LEU A 1 70 ? 8.908 14.160 23.828 1.00 50.58 70 LEU A O 1
ATOM 553 N N . ALA A 1 71 ? 8.517 14.900 21.741 1.00 49.65 71 ALA A N 1
ATOM 554 C CA . ALA A 1 71 ? 9.754 14.358 21.193 1.00 56.41 71 ALA A CA 1
ATOM 555 C C . ALA A 1 71 ? 11.004 14.903 21.897 1.00 57.20 71 ALA A C 1
ATOM 556 O O . ALA A 1 71 ? 11.984 14.179 22.079 1.00 69.77 71 ALA A O 1
ATOM 558 N N . LYS A 1 72 ? 10.968 16.171 22.297 1.00 63.28 72 LYS A N 1
ATOM 559 C CA . LYS A 1 72 ? 12.162 16.829 22.826 1.00 71.73 72 LYS A CA 1
ATOM 560 C C . LYS A 1 72 ? 12.269 16.833 24.354 1.00 64.82 72 LYS A C 1
ATOM 561 O O . LYS A 1 72 ? 13.306 17.200 24.905 1.00 71.83 72 LYS A O 1
ATOM 567 N N . GLU A 1 73 ? 11.210 16.420 25.040 1.00 61.04 73 GLU A N 1
ATOM 568 C CA . GLU A 1 73 ? 11.286 16.244 26.488 1.00 71.64 73 GLU A CA 1
ATOM 569 C C . GLU A 1 73 ? 11.528 14.775 26.819 1.00 60.78 73 GLU A C 1
ATOM 570 O O . GLU A 1 73 ? 12.220 14.451 27.782 1.00 80.56 73 GLU A O 1
ATOM 576 N N . VAL A 1 74 ? 10.956 13.888 26.015 1.00 57.29 74 VAL A N 1
ATOM 577 C CA . VAL A 1 74 ? 11.231 12.464 26.142 1.00 58.12 74 VAL A CA 1
ATOM 578 C C . VAL A 1 74 ? 12.694 12.227 25.779 1.00 70.56 74 VAL A C 1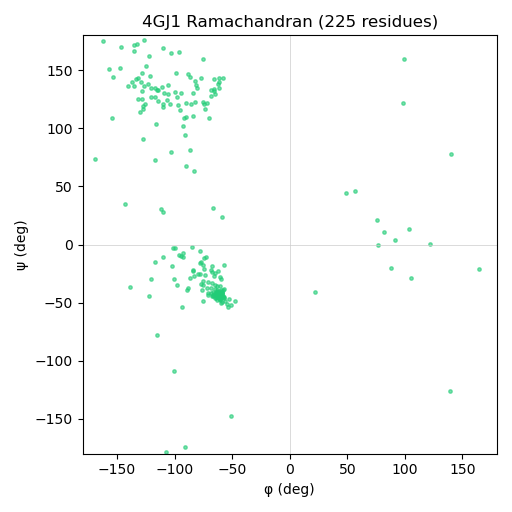
ATOM 579 O O . VAL A 1 74 ? 13.183 12.756 24.780 1.00 70.81 74 VAL A O 1
ATOM 583 N N . SER A 1 75 ? 13.397 11.450 26.597 1.00 76.50 75 SER A N 1
ATOM 584 C CA . SER A 1 75 ? 14.818 11.190 26.367 1.00 79.92 75 SER A CA 1
ATOM 585 C C . SER A 1 75 ? 15.066 9.814 25.739 1.00 68.34 75 SER A C 1
ATOM 586 O O . SER A 1 75 ? 16.205 9.462 25.435 1.00 77.42 75 SER A O 1
ATOM 589 N N . VAL A 1 76 ? 14.000 9.041 25.551 1.00 50.39 76 VAL A N 1
ATOM 590 C CA . VAL A 1 76 ? 14.092 7.753 24.867 1.00 47.54 76 VAL A CA 1
ATOM 591 C C . VAL A 1 76 ? 13.470 7.840 23.471 1.00 39.83 76 VAL A C 1
ATOM 592 O O . VAL A 1 76 ? 13.007 8.901 23.057 1.00 45.38 76 VAL A O 1
ATOM 596 N N . ASN A 1 77 ? 13.461 6.724 22.750 1.00 38.86 77 ASN A N 1
ATOM 597 C CA . ASN A 1 77 ? 12.927 6.697 21.391 1.00 28.63 77 ASN A CA 1
ATOM 598 C C . ASN A 1 77 ? 11.415 6.884 21.336 1.00 31.91 77 ASN A C 1
ATOM 599 O O . ASN A 1 77 ? 10.668 6.180 22.014 1.00 33.14 77 ASN A O 1
ATOM 604 N N . LEU A 1 78 ? 10.977 7.832 20.514 1.00 28.44 78 LEU A N 1
ATOM 605 C CA . LEU A 1 78 ? 9.560 8.049 20.256 1.00 30.23 78 LEU A CA 1
ATOM 606 C C . LEU A 1 78 ? 9.202 7.607 18.841 1.00 28.86 78 LEU A C 1
ATOM 607 O O . LEU A 1 78 ? 9.860 7.988 17.873 1.00 30.61 78 LEU A O 1
ATOM 612 N N . GLN A 1 79 ? 8.147 6.809 18.737 1.00 28.02 79 GLN A N 1
ATOM 613 C CA . GLN A 1 79 ? 7.651 6.304 17.463 1.00 25.64 79 GLN A CA 1
ATOM 614 C C . GLN A 1 79 ? 6.233 6.838 17.254 1.00 33.58 79 GLN A C 1
ATOM 615 O O . GLN A 1 79 ? 5.421 6.832 18.184 1.00 29.14 79 GLN A O 1
ATOM 621 N N . VAL A 1 80 ? 5.941 7.321 16.050 1.00 24.59 80 VAL A N 1
ATOM 622 C CA . VAL A 1 80 ? 4.659 7.969 15.787 1.00 25.56 80 VAL A CA 1
ATOM 623 C C . VAL A 1 80 ? 3.914 7.384 14.593 1.00 31.64 80 VAL A C 1
ATOM 624 O O . VAL A 1 80 ? 4.499 7.124 13.536 1.00 28.94 80 VAL A O 1
ATOM 628 N N . GLY A 1 81 ? 2.610 7.196 14.772 1.00 27.25 81 GLY A N 1
ATOM 629 C CA . GLY A 1 81 ? 1.741 6.720 13.716 1.00 32.00 81 GLY A CA 1
ATOM 630 C C . GLY A 1 81 ? 0.459 7.531 13.679 1.00 31.05 81 GLY A C 1
ATOM 631 O O . GLY A 1 81 ? 0.210 8.355 14.563 1.00 36.98 81 GLY A O 1
ATOM 632 N N . GLY A 1 82 ? -0.352 7.305 12.650 1.00 37.65 82 GLY A N 1
ATOM 633 C CA . GLY A 1 82 ? -1.624 7.991 12.513 1.00 44.58 82 GLY A CA 1
ATOM 634 C C . GLY A 1 82 ? -1.920 8.401 11.083 1.00 39.98 82 GLY A C 1
ATOM 635 O O . GLY A 1 82 ? -1.758 9.564 10.719 1.00 43.37 82 GLY A O 1
ATOM 636 N N . GLY A 1 83 ? -2.354 7.440 10.273 1.00 36.52 83 GLY A N 1
ATOM 637 C CA . GLY A 1 83 ? -2.729 7.706 8.894 1.00 52.48 83 GLY A CA 1
ATOM 638 C C . GLY A 1 83 ? -1.697 8.522 8.138 1.00 49.13 83 GLY A C 1
ATOM 639 O O . GLY A 1 83 ? -2.041 9.458 7.420 1.00 58.47 83 GLY A O 1
ATOM 640 N N . ILE A 1 84 ? -0.427 8.168 8.300 1.00 41.19 84 ILE A N 1
ATOM 641 C CA . ILE A 1 84 ? 0.655 8.896 7.652 1.00 51.55 84 ILE A CA 1
ATOM 642 C C . ILE A 1 84 ? 0.878 8.354 6.247 1.00 51.37 84 ILE A C 1
ATOM 643 O O . ILE A 1 84 ? 1.169 7.170 6.073 1.00 49.80 84 ILE A O 1
ATOM 648 N N . ARG A 1 85 ? 0.744 9.226 5.250 1.00 58.97 85 ARG A N 1
ATOM 649 C CA . ARG A 1 85 ? 0.741 8.795 3.855 1.00 73.17 85 ARG A CA 1
ATOM 650 C C . ARG A 1 85 ? 1.437 9.770 2.901 1.00 75.65 85 ARG A C 1
ATOM 651 O O . ARG A 1 85 ? 1.016 9.917 1.753 1.00 88.37 85 ARG A O 1
ATOM 653 N N . SER A 1 86 ? 2.495 10.432 3.361 1.00 47.58 86 SER A N 1
ATOM 654 C CA . SER A 1 86 ? 3.271 11.306 2.483 1.00 54.22 86 SER A CA 1
ATOM 655 C C . SER A 1 86 ? 4.695 11.503 2.991 1.00 58.30 86 SER A C 1
ATOM 656 O O . SER A 1 86 ? 4.949 11.453 4.196 1.00 52.53 86 SER A O 1
ATOM 659 N N . LYS A 1 87 ? 5.616 11.734 2.058 1.00 52.92 87 LYS A N 1
ATOM 660 C CA . LYS A 1 87 ? 7.019 11.957 2.386 1.00 50.00 87 LYS A CA 1
ATOM 661 C C . LYS A 1 87 ? 7.199 13.242 3.185 1.00 52.42 87 LYS A C 1
ATOM 662 O O . LYS A 1 87 ? 8.060 13.319 4.061 1.00 52.01 87 LYS A O 1
ATOM 664 N N . GLU A 1 88 ? 6.382 14.248 2.881 1.00 50.75 88 GLU A N 1
ATOM 665 C CA . GLU A 1 88 ? 6.439 15.522 3.589 1.00 65.51 88 GLU A CA 1
ATOM 666 C C . GLU A 1 88 ? 6.085 15.300 5.058 1.00 54.47 88 GLU A C 1
ATOM 667 O O . GLU A 1 88 ? 6.773 15.777 5.963 1.00 48.86 88 GLU A O 1
ATOM 669 N N . GLU A 1 89 ? 5.002 14.566 5.280 1.00 56.81 89 GLU A N 1
ATOM 670 C CA . GLU A 1 89 ? 4.582 14.184 6.627 1.00 47.84 89 GLU A CA 1
ATOM 671 C C . GLU A 1 89 ? 5.712 13.509 7.389 1.00 47.71 89 GLU A C 1
ATOM 672 O O . GLU A 1 89 ? 6.057 13.917 8.498 1.00 51.12 89 GLU A O 1
ATOM 678 N N . VAL A 1 90 ? 6.282 12.473 6.786 1.00 46.24 90 VAL A N 1
ATOM 679 C CA . VAL A 1 90 ? 7.350 11.722 7.417 1.00 42.53 90 VAL A CA 1
ATOM 680 C C . VAL A 1 90 ? 8.542 12.615 7.734 1.00 43.58 90 VAL A C 1
ATOM 681 O O . VAL A 1 90 ? 9.156 12.493 8.801 1.00 48.06 90 VAL A O 1
ATOM 685 N N . LYS A 1 91 ? 8.870 13.511 6.811 1.00 43.90 91 LYS A N 1
ATOM 686 C CA . LYS A 1 91 ? 10.036 14.359 6.986 1.00 46.53 91 LYS A CA 1
ATOM 687 C C . LYS A 1 91 ? 9.794 15.403 8.066 1.00 47.29 91 LYS A C 1
ATOM 688 O O . LYS A 1 91 ? 10.693 15.728 8.839 1.00 48.52 91 LYS A O 1
ATOM 694 N N . ALA A 1 92 ? 8.575 15.927 8.115 1.00 49.08 92 ALA A N 1
ATOM 695 C CA . ALA A 1 92 ? 8.204 16.887 9.146 1.00 65.02 92 ALA A CA 1
ATOM 696 C C . ALA A 1 92 ? 8.332 16.252 10.529 1.00 56.48 92 ALA A C 1
ATOM 697 O O . ALA A 1 92 ? 8.786 16.891 11.479 1.00 52.94 92 ALA A O 1
ATOM 699 N N . LEU A 1 93 ? 7.934 14.988 10.634 1.00 46.04 93 LEU A N 1
ATOM 700 C CA . LEU A 1 93 ? 7.933 14.295 11.919 1.00 43.89 93 LEU A CA 1
ATOM 701 C C . LEU A 1 93 ? 9.346 13.984 12.404 1.00 45.78 93 LEU A C 1
ATOM 702 O O . LEU A 1 93 ? 9.652 14.157 13.586 1.00 42.17 93 LEU A O 1
ATOM 707 N N . LEU A 1 94 ? 10.203 13.519 11.498 1.00 41.82 94 LEU A N 1
ATOM 708 C CA . LEU A 1 94 ? 11.579 13.192 11.861 1.00 44.36 94 LEU A CA 1
ATOM 709 C C . LEU A 1 94 ? 12.364 14.456 12.210 1.00 61.77 94 LEU A C 1
ATOM 710 O O . LEU A 1 94 ? 13.376 14.389 12.905 1.00 60.70 94 LEU A O 1
ATOM 715 N N . ASP A 1 95 ? 11.895 15.604 11.727 1.00 80.54 95 ASP A N 1
ATOM 716 C CA . ASP A 1 95 ? 12.545 16.879 12.024 1.00 86.29 95 ASP A CA 1
ATOM 717 C C . ASP A 1 95 ? 12.196 17.369 13.428 1.00 79.93 95 ASP A C 1
ATOM 718 O O . ASP A 1 95 ? 12.950 18.131 14.031 1.00 70.97 95 ASP A O 1
ATOM 723 N N . CYS A 1 96 ? 11.051 16.933 13.945 1.00 73.64 96 CYS A N 1
ATOM 724 C CA . CYS A 1 96 ? 10.668 17.253 15.313 1.00 72.86 96 CYS A CA 1
ATOM 725 C C . CYS A 1 96 ? 11.479 16.429 16.309 1.00 75.78 96 CYS A C 1
ATOM 726 O O . CYS A 1 96 ? 11.455 16.696 17.510 1.00 86.60 96 CYS A O 1
ATOM 729 N N . GLY A 1 97 ? 12.189 15.423 15.805 1.00 59.55 97 GLY A N 1
ATOM 730 C CA . GLY A 1 97 ? 12.995 14.555 16.645 1.00 48.85 97 GLY A CA 1
ATOM 731 C C . GLY A 1 97 ? 12.360 13.191 16.881 1.00 47.85 97 GLY A C 1
ATOM 732 O O . GLY A 1 97 ? 12.793 12.437 17.755 1.00 58.87 97 GLY A O 1
ATOM 733 N N . VAL A 1 98 ? 11.331 12.869 16.104 1.00 55.09 98 VAL A N 1
ATOM 734 C CA . VAL A 1 98 ? 10.702 11.554 16.176 1.00 43.10 98 VAL A CA 1
ATOM 735 C C . VAL A 1 98 ? 11.678 10.506 15.656 1.00 39.20 98 VAL A C 1
ATOM 736 O O . VAL A 1 98 ? 12.292 10.691 14.609 1.00 39.46 98 VAL A O 1
ATOM 740 N N . LYS A 1 99 ? 11.822 9.406 16.386 1.00 38.01 99 LYS A N 1
ATOM 741 C CA . LYS A 1 99 ? 12.814 8.396 16.037 1.00 37.45 99 LYS A CA 1
ATOM 742 C C . LYS A 1 99 ? 12.369 7.562 14.843 1.00 35.66 99 LYS A C 1
ATOM 743 O O . LYS A 1 99 ? 13.130 7.357 13.899 1.00 36.84 99 LYS A O 1
ATOM 749 N N . ARG A 1 100 ? 11.135 7.075 14.899 1.00 33.40 100 ARG A N 1
ATOM 750 C CA . ARG A 1 100 ? 10.592 6.237 13.840 1.00 33.77 100 ARG A CA 1
ATOM 751 C C . ARG A 1 100 ? 9.164 6.642 13.508 1.00 30.98 100 ARG A C 1
ATOM 752 O O . ARG A 1 100 ? 8.367 6.947 14.399 1.00 30.42 100 ARG A O 1
ATOM 760 N N . VAL A 1 101 ? 8.845 6.639 12.221 1.00 31.14 101 VAL A N 1
ATOM 761 C CA . VAL A 1 101 ? 7.503 6.960 11.771 1.00 30.62 101 VAL A CA 1
ATOM 762 C C . VAL A 1 101 ? 6.828 5.716 11.212 1.00 29.90 101 VAL A C 1
ATOM 763 O O . VAL A 1 101 ? 7.436 4.953 10.458 1.00 31.89 101 VAL A O 1
ATOM 767 N N . VAL A 1 102 ? 5.571 5.517 11.599 1.00 29.22 102 VAL A N 1
ATOM 768 C CA . VAL A 1 102 ? 4.781 4.387 11.133 1.00 29.15 102 VAL A CA 1
ATOM 769 C C . VAL A 1 102 ? 3.918 4.783 9.932 1.00 35.98 102 VAL A C 1
ATOM 770 O O . VAL A 1 102 ? 3.039 5.635 10.041 1.00 36.04 102 VAL A O 1
ATOM 774 N N . ILE A 1 103 ? 4.188 4.164 8.787 1.00 32.50 103 ILE A N 1
ATOM 775 C CA . ILE A 1 103 ? 3.353 4.317 7.595 1.00 37.51 103 ILE A CA 1
ATOM 776 C C . ILE A 1 103 ? 2.639 2.990 7.358 1.00 43.92 103 ILE A C 1
ATOM 777 O O . ILE A 1 103 ? 2.985 1.993 7.987 1.00 52.01 103 ILE A O 1
ATOM 782 N N . GLY A 1 104 ? 1.651 2.954 6.466 1.00 68.66 104 GLY A N 1
ATOM 783 C CA . GLY A 1 104 ? 1.024 1.680 6.148 1.00 74.36 104 GLY A CA 1
ATOM 784 C C . GLY A 1 104 ? -0.307 1.666 5.417 1.00 65.17 104 GLY A C 1
ATOM 785 O O . GLY A 1 104 ? -0.664 0.649 4.822 1.00 79.08 104 GLY A O 1
ATOM 786 N N . SER A 1 105 ? -1.053 2.765 5.457 1.00 63.42 105 SER A N 1
ATOM 787 C CA . SER A 1 105 ? -2.367 2.800 4.817 1.00 64.28 105 SER A CA 1
ATOM 788 C C . SER A 1 105 ? -2.251 2.685 3.297 1.00 67.03 105 SER A C 1
ATOM 789 O O . SER A 1 105 ? -3.236 2.408 2.608 1.00 67.33 105 SER A O 1
ATOM 800 N N . ALA A 1 107 ? 0.387 0.829 1.852 1.00 81.64 107 ALA A N 1
ATOM 801 C CA . ALA A 1 107 ? 1.315 -0.261 1.583 1.00 73.17 107 ALA A CA 1
ATOM 802 C C . ALA A 1 107 ? 0.990 -1.001 0.282 1.00 73.41 107 ALA A C 1
ATOM 803 O O . ALA A 1 107 ? 1.885 -1.557 -0.359 1.00 65.91 107 ALA A O 1
ATOM 805 N N . ILE A 1 108 ? -0.283 -1.012 -0.103 1.00 85.51 108 ILE A N 1
ATOM 806 C CA . ILE A 1 108 ? -0.703 -1.734 -1.303 1.00 94.75 108 ILE A CA 1
ATOM 807 C C . ILE A 1 108 ? -1.357 -0.844 -2.360 1.00 86.15 108 ILE A C 1
ATOM 808 O O . ILE A 1 108 ? -1.270 -1.135 -3.552 1.00 82.37 108 ILE A O 1
ATOM 813 N N . LYS A 1 109 ? -2.006 0.234 -1.935 1.00 84.94 109 LYS A N 1
ATOM 814 C CA . LYS A 1 109 ? -2.643 1.142 -2.881 1.00 92.77 109 LYS A CA 1
ATOM 815 C C . LYS A 1 109 ? -1.582 1.953 -3.620 1.00 91.26 109 LYS A C 1
ATOM 816 O O . LYS A 1 109 ? -1.883 2.638 -4.599 1.00 83.70 109 LYS A O 1
ATOM 818 N N . ASP A 1 110 ? -0.339 1.866 -3.151 1.00 91.96 110 ASP A N 1
ATOM 819 C CA . ASP A 1 110 ? 0.751 2.640 -3.731 1.00 82.82 110 ASP A CA 1
ATOM 820 C C . ASP A 1 110 ? 2.102 2.174 -3.195 1.00 60.15 110 ASP A C 1
ATOM 821 O O . ASP A 1 110 ? 2.734 2.860 -2.391 1.00 51.89 110 ASP A O 1
ATOM 826 N N . ALA A 1 111 ? 2.548 1.011 -3.657 1.00 65.23 111 ALA A N 1
ATOM 827 C CA . ALA A 1 111 ? 3.800 0.429 -3.186 1.00 65.11 111 ALA A CA 1
ATOM 828 C C . ALA A 1 111 ? 5.021 1.272 -3.548 1.00 56.54 111 ALA A C 1
ATOM 829 O O . ALA A 1 111 ? 6.045 1.192 -2.870 1.00 54.61 111 ALA A O 1
ATOM 831 N N . THR A 1 112 ? 4.924 2.077 -4.604 1.00 57.65 112 THR A N 1
ATOM 832 C CA . THR A 1 112 ? 6.087 2.827 -5.064 1.00 61.02 112 THR A CA 1
ATOM 833 C C . THR A 1 112 ? 6.449 3.943 -4.098 1.00 59.52 112 THR A C 1
ATOM 834 O O . THR A 1 112 ? 7.622 4.139 -3.807 1.00 58.79 112 THR A O 1
ATOM 838 N N . LEU A 1 113 ? 5.450 4.654 -3.582 1.00 72.31 113 LEU A N 1
ATOM 839 C CA . LEU A 1 113 ? 5.707 5.707 -2.601 1.00 62.10 113 LEU A CA 1
ATOM 840 C C . LEU A 1 113 ? 6.331 5.133 -1.330 1.00 53.96 113 LEU A C 1
ATOM 841 O O . LEU A 1 113 ? 7.238 5.730 -0.751 1.00 50.92 113 LEU A O 1
ATOM 846 N N . CYS A 1 114 ? 5.842 3.977 -0.894 1.00 47.36 114 CYS A N 1
ATOM 847 C CA . CYS A 1 114 ? 6.380 3.336 0.302 1.00 41.91 114 CYS A CA 1
ATOM 848 C C . CYS A 1 114 ? 7.860 3.019 0.103 1.00 42.31 114 CYS A C 1
ATOM 849 O O . CYS A 1 114 ? 8.689 3.277 0.976 1.00 43.61 114 CYS A O 1
ATOM 852 N N . LEU A 1 115 ? 8.193 2.454 -1.049 1.00 44.52 115 LEU A N 1
ATOM 853 C CA . LEU A 1 115 ? 9.586 2.177 -1.368 1.00 47.05 115 LEU A CA 1
ATOM 854 C C . LEU A 1 115 ? 10.406 3.470 -1.328 1.00 61.01 115 LEU A C 1
ATOM 855 O O . LEU A 1 115 ? 11.493 3.502 -0.746 1.00 55.77 115 LEU A O 1
ATOM 860 N N . GLU A 1 116 ? 9.874 4.536 -1.924 1.00 52.89 116 GLU A N 1
ATOM 861 C CA . GLU A 1 116 ? 10.566 5.821 -1.958 1.00 56.71 116 GLU A CA 1
ATOM 862 C C . GLU A 1 116 ? 10.847 6.341 -0.558 1.00 53.01 116 GLU A C 1
ATOM 863 O O . GLU A 1 116 ? 11.947 6.806 -0.269 1.00 54.05 116 GLU A O 1
ATOM 869 N N . ILE A 1 117 ? 9.838 6.265 0.305 1.00 49.21 117 ILE A N 1
ATOM 870 C CA . ILE A 1 117 ? 9.989 6.692 1.685 1.00 48.47 117 ILE A CA 1
ATOM 871 C C . ILE A 1 117 ? 11.108 5.873 2.320 1.00 42.58 117 ILE A C 1
ATOM 872 O O . ILE A 1 117 ? 12.033 6.423 2.920 1.00 42.87 117 ILE A O 1
ATOM 877 N N . LEU A 1 118 ? 11.033 4.557 2.148 1.00 40.32 118 LEU A N 1
ATOM 878 C CA . LEU A 1 118 ? 12.065 3.648 2.643 1.00 49.06 118 LEU A CA 1
ATOM 879 C C . LEU A 1 118 ? 13.484 4.055 2.234 1.00 53.20 118 LEU A C 1
ATOM 880 O O . LEU A 1 118 ? 14.373 4.136 3.081 1.00 49.50 118 LEU A O 1
ATOM 885 N N . LYS A 1 119 ? 13.710 4.289 0.943 1.00 48.70 119 LYS A N 1
ATOM 886 C CA . LYS A 1 119 ? 15.061 4.609 0.485 1.00 49.28 119 LYS A CA 1
ATOM 887 C C . LYS A 1 119 ? 15.517 5.963 1.029 1.00 59.97 119 LYS A C 1
ATOM 888 O O . LYS A 1 119 ? 16.642 6.088 1.509 1.00 54.14 119 LYS A O 1
ATOM 894 N N . GLU A 1 120 ? 14.647 6.969 0.979 1.00 55.07 120 GLU A N 1
ATOM 895 C CA . GLU A 1 120 ? 15.041 8.314 1.398 1.00 59.27 120 GLU A CA 1
ATOM 896 C C . GLU A 1 120 ? 15.416 8.399 2.877 1.00 54.25 120 GLU A C 1
ATOM 897 O O . GLU A 1 120 ? 16.422 9.011 3.228 1.00 55.63 120 GLU A O 1
ATOM 903 N N . PHE A 1 121 ? 14.610 7.793 3.743 1.00 57.40 121 PHE A N 1
ATOM 904 C CA . PHE A 1 121 ? 14.773 7.998 5.180 1.00 44.66 121 PHE A CA 1
ATOM 905 C C . PHE A 1 121 ? 15.474 6.839 5.884 1.00 41.18 121 PHE A C 1
ATOM 906 O O . PHE A 1 121 ? 15.977 7.000 6.996 1.00 48.86 121 PHE A O 1
ATOM 914 N N . GLY A 1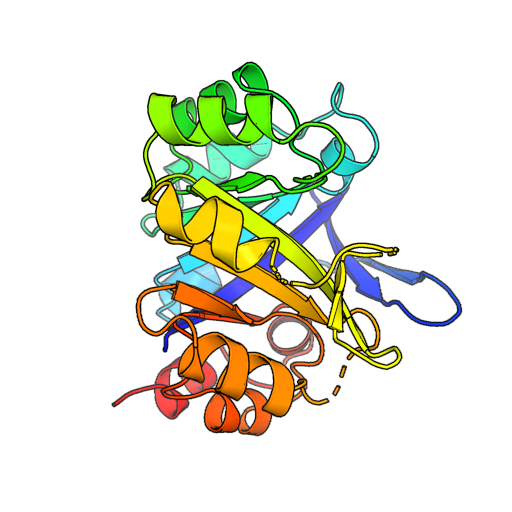 122 ? 15.506 5.677 5.243 1.00 44.47 122 GLY A N 1
ATOM 915 C CA . GLY A 1 122 ? 16.251 4.546 5.768 1.00 44.19 122 GLY A CA 1
ATOM 916 C C . GLY A 1 122 ? 15.368 3.559 6.506 1.00 48.96 122 GLY A C 1
ATOM 917 O O . GLY A 1 122 ? 14.276 3.902 6.952 1.00 38.20 122 GLY A O 1
ATOM 918 N N . SER A 1 123 ? 15.855 2.331 6.645 1.00 42.57 123 SER A N 1
ATOM 919 C CA . SER A 1 123 ? 15.067 1.245 7.215 1.00 51.52 123 SER A CA 1
ATOM 920 C C . SER A 1 123 ? 14.921 1.320 8.739 1.00 51.60 123 SER A C 1
ATOM 921 O O . SER A 1 123 ? 14.044 0.675 9.307 1.00 42.41 123 SER A O 1
ATOM 924 N N . GLU A 1 124 ? 15.780 2.090 9.399 1.00 41.72 124 GLU A N 1
ATOM 925 C CA . GLU A 1 124 ? 15.723 2.207 10.852 1.00 56.65 124 GLU A CA 1
ATOM 926 C C . GLU A 1 124 ? 14.695 3.250 11.280 1.00 37.85 124 GLU A C 1
ATOM 927 O O . GLU A 1 124 ? 14.180 3.202 12.398 1.00 44.28 124 GLU A O 1
ATOM 933 N N . ALA A 1 125 ? 14.388 4.178 10.380 1.00 34.42 125 ALA A N 1
ATOM 934 C CA . ALA A 1 125 ? 13.475 5.270 10.686 1.00 33.88 125 ALA A CA 1
ATOM 935 C C . ALA A 1 125 ? 12.038 4.968 10.260 1.00 40.50 125 ALA A C 1
ATOM 936 O O . ALA A 1 125 ? 11.114 5.699 10.621 1.00 38.35 125 ALA A O 1
ATOM 938 N N . ILE A 1 126 ? 11.846 3.890 9.506 1.00 38.78 126 ILE A N 1
ATOM 939 C CA . ILE A 1 126 ? 10.542 3.607 8.909 1.00 33.22 126 ILE A CA 1
ATOM 940 C C . ILE A 1 126 ? 9.950 2.273 9.354 1.00 36.96 126 ILE A C 1
ATOM 941 O O . ILE A 1 126 ? 10.592 1.225 9.242 1.00 34.31 126 ILE A O 1
ATOM 946 N N . VAL A 1 127 ? 8.715 2.326 9.849 1.00 27.45 127 VAL A N 1
ATOM 947 C CA . VAL A 1 127 ? 7.978 1.132 10.252 1.00 28.17 127 VAL A CA 1
ATOM 948 C C . VAL A 1 127 ? 6.748 0.945 9.364 1.00 27.62 127 VAL A C 1
ATOM 949 O O . VAL A 1 127 ? 5.993 1.885 9.126 1.00 30.24 127 VAL A O 1
ATOM 953 N N . LEU A 1 128 ? 6.543 -0.271 8.879 1.00 30.41 128 LEU A N 1
ATOM 954 C CA . LEU A 1 128 ? 5.374 -0.570 8.059 1.00 35.27 128 LEU A CA 1
ATOM 955 C C . LEU A 1 128 ? 4.254 -1.188 8.889 1.00 30.23 128 LEU A C 1
ATOM 956 O O . LEU A 1 128 ? 4.423 -2.255 9.474 1.00 30.89 128 LEU A O 1
ATOM 961 N N . ALA A 1 129 ? 3.106 -0.518 8.920 1.00 30.60 129 ALA A N 1
ATOM 962 C CA . ALA A 1 129 ? 1.937 -1.032 9.620 1.00 31.21 129 ALA A CA 1
ATOM 963 C C . ALA A 1 129 ? 1.091 -1.876 8.680 1.00 36.23 129 ALA A C 1
ATOM 964 O O . ALA A 1 129 ? 0.637 -1.400 7.638 1.00 51.50 129 ALA A O 1
ATOM 966 N N . LEU A 1 130 ? 0.891 -3.133 9.055 1.00 37.60 130 LEU A N 1
ATOM 967 C CA . LEU A 1 130 ? 0.034 -4.030 8.304 1.00 41.67 130 LEU A CA 1
ATOM 968 C C . LEU A 1 130 ? -1.026 -4.613 9.226 1.00 44.68 130 LEU A C 1
ATOM 969 O O . LEU A 1 130 ? -0.710 -5.249 10.233 1.00 41.63 130 LEU A O 1
ATOM 974 N N . ASP A 1 131 ? -2.287 -4.380 8.889 1.00 50.75 131 ASP A N 1
ATOM 975 C CA . ASP A 1 131 ? -3.378 -5.027 9.595 1.00 48.17 131 ASP A CA 1
ATOM 976 C C . ASP A 1 131 ? -3.745 -6.273 8.805 1.00 47.46 131 ASP A C 1
ATOM 977 O O . ASP A 1 131 ? -3.919 -6.212 7.587 1.00 58.54 131 ASP A O 1
ATOM 982 N N . THR A 1 132 ? -3.844 -7.403 9.498 1.00 48.23 132 THR A N 1
ATOM 983 C CA . THR A 1 132 ? -3.990 -8.689 8.834 1.00 47.23 132 THR A CA 1
ATOM 984 C C . THR A 1 132 ? -5.080 -9.544 9.447 1.00 62.80 132 THR A C 1
ATOM 985 O O . THR A 1 132 ? -5.231 -9.595 10.672 1.00 59.87 132 THR A O 1
ATOM 989 N N . ILE A 1 133 ? -5.807 -10.258 8.594 1.00 61.28 133 ILE A N 1
ATOM 990 C CA . ILE A 1 133 ? -6.864 -11.152 9.059 1.00 67.76 133 ILE A CA 1
ATOM 991 C C . ILE A 1 133 ? -6.683 -12.569 8.570 1.00 65.77 133 ILE A C 1
ATOM 992 O O . ILE A 1 133 ? -6.082 -12.816 7.531 1.00 49.37 133 ILE A O 1
ATOM 997 N N . LEU A 1 134 ? -7.228 -13.499 9.340 1.00 54.09 134 LEU A N 1
ATOM 998 C CA . LEU A 1 134 ? -7.261 -14.893 8.942 1.00 56.97 134 LEU A CA 1
ATOM 999 C C . LEU A 1 134 ? -8.544 -15.236 8.199 1.00 71.58 134 LEU A C 1
ATOM 1000 O O . LEU A 1 134 ? -9.620 -15.292 8.794 1.00 79.17 134 LEU A O 1
ATOM 1005 N N . LYS A 1 135 ? -8.420 -15.460 6.895 1.00 73.19 135 LYS A N 1
ATOM 1006 C CA . LYS A 1 135 ? -9.497 -16.040 6.104 1.00 73.56 135 LYS A CA 1
ATOM 1007 C C . LYS A 1 135 ? -9.160 -17.516 5.934 1.00 76.54 135 LYS A C 1
ATOM 1008 O O . LYS A 1 135 ? -9.237 -18.286 6.892 1.00 82.82 135 LYS A O 1
ATOM 1010 N N . GLU A 1 136 ? -8.776 -17.911 4.723 1.00 62.33 136 GLU A N 1
ATOM 1011 C CA . GLU A 1 136 ? -8.164 -19.216 4.513 1.00 67.57 136 GLU A CA 1
ATOM 1012 C C . GLU A 1 136 ? -6.673 -19.051 4.761 1.00 72.61 136 GLU A C 1
ATOM 1013 O O . GLU A 1 136 ? -5.985 -19.984 5.173 1.00 83.25 136 GLU A O 1
ATOM 1015 N N . ASP A 1 137 ? -6.190 -17.841 4.499 1.00 77.19 137 ASP A N 1
ATOM 1016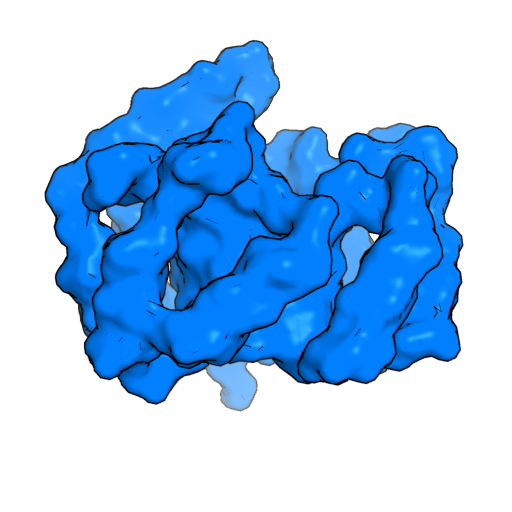 C CA . ASP A 1 137 ? -4.817 -17.455 4.793 1.00 67.69 137 ASP A CA 1
ATOM 1017 C C . ASP A 1 137 ? -4.843 -16.079 5.430 1.00 60.37 137 ASP A C 1
ATOM 1018 O O . ASP A 1 137 ? -5.864 -15.395 5.393 1.00 55.42 137 ASP A O 1
ATOM 1023 N N . TYR A 1 138 ? -3.723 -15.669 6.013 1.00 56.00 138 TYR A N 1
ATOM 1024 C CA . TYR A 1 138 ? -3.607 -14.306 6.503 1.00 54.62 138 TYR A CA 1
ATOM 1025 C C . TYR A 1 138 ? -3.495 -13.351 5.317 1.00 58.03 138 TYR A C 1
ATOM 1026 O O . TYR A 1 138 ? -2.600 -13.486 4.481 1.00 49.45 138 TYR A O 1
ATOM 1035 N N . VAL A 1 139 ? -4.427 -12.404 5.241 1.00 48.77 139 VAL A N 1
ATOM 1036 C CA . VAL A 1 139 ? -4.440 -11.413 4.171 1.00 50.13 139 VAL A CA 1
ATOM 1037 C C . VAL A 1 139 ? -4.376 -10.005 4.757 1.00 48.17 139 VAL A C 1
ATOM 1038 O O . VAL A 1 139 ? -4.639 -9.807 5.942 1.00 47.83 139 VAL A O 1
ATOM 1042 N N . VAL A 1 140 ? -4.015 -9.031 3.928 1.00 46.73 140 VAL A N 1
ATOM 1043 C CA . VAL A 1 140 ? -3.959 -7.643 4.368 1.00 50.35 140 VAL A CA 1
ATOM 1044 C C . VAL A 1 140 ? -5.359 -7.041 4.332 1.00 46.66 140 VAL A C 1
ATOM 1045 O O . VAL A 1 140 ? -6.119 -7.274 3.395 1.00 48.16 140 VAL A O 1
ATOM 1049 N N . ALA A 1 141 ? -5.700 -6.280 5.367 1.00 69.04 141 ALA A N 1
ATOM 1050 C CA . ALA A 1 141 ? -7.038 -5.711 5.500 1.00 76.94 141 ALA A CA 1
ATOM 1051 C C . ALA A 1 141 ? -7.044 -4.232 5.127 1.00 84.05 141 ALA A C 1
ATOM 1052 O O . ALA A 1 141 ? -6.164 -3.478 5.546 1.00 90.24 141 ALA A O 1
ATOM 1054 N N . ASP A 1 150 ? -7.102 -8.327 0.211 1.00 96.02 150 ASP A N 1
ATOM 1055 C CA . ASP A 1 150 ? -7.138 -9.420 -0.753 1.00 98.88 150 ASP A CA 1
ATOM 1056 C C . ASP A 1 150 ? -5.771 -10.087 -0.917 1.00 97.23 150 ASP A C 1
ATOM 1057 O O . ASP A 1 150 ? -5.689 -11.267 -1.259 1.00 95.06 150 ASP A O 1
ATOM 1062 N N . LYS A 1 151 ? -4.704 -9.333 -0.663 1.00 90.13 151 LYS A N 1
ATOM 1063 C CA . LYS A 1 151 ? -3.343 -9.823 -0.880 1.00 71.64 151 LYS A CA 1
ATOM 1064 C C . LYS A 1 151 ? -2.796 -10.577 0.334 1.00 57.23 151 LYS A C 1
ATOM 1065 O O . LYS A 1 151 ? -3.074 -10.217 1.476 1.00 53.93 151 LYS A O 1
ATOM 1067 N N . LYS A 1 152 ? -2.015 -11.622 0.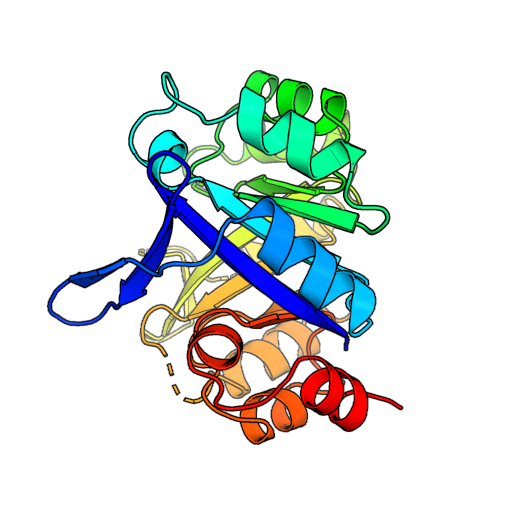074 1.00 57.36 152 LYS A N 1
ATOM 1068 C CA . LYS A 1 152 ? -1.416 -12.427 1.136 1.00 55.55 152 LYS A CA 1
ATOM 1069 C C . LYS A 1 152 ? -0.398 -11.639 1.952 1.00 51.46 152 LYS A C 1
ATOM 1070 O O . LYS A 1 152 ? 0.483 -10.977 1.403 1.00 51.23 152 LYS A O 1
ATOM 1076 N N . LEU A 1 153 ? -0.515 -11.733 3.271 1.00 49.04 153 LEU A N 1
ATOM 1077 C CA . LEU A 1 153 ? 0.363 -11.005 4.178 1.00 45.61 153 LEU A CA 1
ATOM 1078 C C . LEU A 1 153 ? 1.824 -11.377 3.949 1.00 52.52 153 LEU A C 1
ATOM 1079 O O . LEU A 1 153 ? 2.692 -10.508 3.871 1.00 48.76 153 LEU A O 1
ATOM 1092 N N . GLU A 1 155 ? 3.255 -12.560 1.375 1.00 52.95 155 GLU A N 1
ATOM 1093 C CA . GLU A 1 155 ? 3.747 -12.139 0.072 1.00 55.28 155 GLU A CA 1
ATOM 1094 C C . GLU A 1 155 ? 4.007 -10.638 0.045 1.00 65.26 155 GLU A C 1
ATOM 1095 O O . GLU A 1 155 ? 5.007 -10.192 -0.512 1.00 55.72 155 GLU A O 1
ATOM 1101 N N . VAL A 1 156 ? 3.116 -9.867 0.661 1.00 49.97 156 VAL A N 1
ATOM 1102 C CA . VAL A 1 156 ? 3.350 -8.443 0.844 1.00 53.04 156 VAL A CA 1
ATOM 1103 C C . VAL A 1 156 ? 4.639 -8.254 1.639 1.00 45.48 156 VAL A C 1
ATOM 1104 O O . VAL A 1 156 ? 5.462 -7.397 1.314 1.00 45.30 156 VAL A O 1
ATOM 1108 N N . LEU A 1 157 ? 4.817 -9.073 2.671 1.00 44.49 157 LEU A N 1
ATOM 1109 C CA . LEU A 1 157 ? 6.031 -9.035 3.481 1.00 43.29 157 LEU A CA 1
ATOM 1110 C C . LEU A 1 157 ? 7.247 -9.438 2.662 1.00 46.09 157 LEU A C 1
ATOM 1111 O O . LEU A 1 157 ? 8.316 -8.846 2.786 1.00 48.29 157 LEU A O 1
ATOM 1116 N N . ASP A 1 158 ? 7.086 -10.465 1.838 1.00 53.67 158 ASP A N 1
ATOM 1117 C CA . ASP A 1 158 ? 8.182 -10.935 1.006 1.00 52.85 158 ASP A CA 1
ATOM 1118 C C . ASP A 1 158 ? 8.674 -9.782 0.134 1.00 55.72 158 ASP A C 1
ATOM 1119 O O . ASP A 1 158 ? 9.876 -9.549 0.016 1.00 54.56 158 ASP A O 1
ATOM 1124 N N . PHE A 1 159 ? 7.732 -9.049 -0.453 1.00 53.00 159 PHE A N 1
ATOM 1125 C CA . PHE A 1 159 ? 8.054 -7.941 -1.348 1.00 55.79 159 PHE A CA 1
ATOM 1126 C C . PHE A 1 159 ? 8.882 -6.858 -0.659 1.00 53.91 159 PHE A C 1
ATOM 1127 O O . PHE A 1 159 ? 9.913 -6.439 -1.179 1.00 53.28 159 PHE A O 1
ATOM 1135 N N . TYR A 1 160 ? 8.430 -6.403 0.508 1.00 47.59 160 TYR A N 1
ATOM 1136 C CA . TYR A 1 160 ? 9.121 -5.323 1.211 1.00 45.49 160 TYR A CA 1
ATOM 1137 C C . TYR A 1 160 ? 10.397 -5.809 1.888 1.00 48.91 160 TYR A C 1
ATOM 1138 O O . TYR A 1 160 ? 11.366 -5.061 2.017 1.00 46.18 160 TYR A O 1
ATOM 1147 N N . SER A 1 161 ? 10.397 -7.067 2.312 1.00 39.68 161 SER A N 1
ATOM 1148 C CA . SER A 1 161 ? 11.551 -7.638 2.988 1.00 49.02 161 SER A CA 1
ATOM 1149 C C . SER A 1 161 ? 12.790 -7.601 2.099 1.00 49.43 161 SER A C 1
ATOM 1150 O O . SER A 1 161 ? 13.895 -7.343 2.574 1.00 50.51 161 SER A O 1
ATOM 1153 N N . ASN A 1 162 ? 12.607 -7.860 0.810 1.00 51.26 162 ASN A N 1
ATOM 1154 C CA . ASN A 1 162 ? 13.734 -7.881 -0.114 1.00 59.35 162 ASN A CA 1
ATOM 1155 C C . ASN A 1 162 ? 14.191 -6.479 -0.504 1.00 57.51 162 ASN A C 1
ATOM 1156 O O . ASN A 1 162 ? 15.196 -6.322 -1.193 1.00 53.07 162 ASN A O 1
ATOM 1161 N N . LYS A 1 163 ? 13.460 -5.463 -0.055 1.00 51.80 163 LYS A N 1
ATOM 1162 C CA . LYS A 1 163 ? 13.857 -4.081 -0.306 1.00 58.41 163 LYS A CA 1
ATOM 1163 C C . LYS A 1 163 ? 14.318 -3.379 0.965 1.00 54.72 163 LYS A C 1
ATOM 1164 O O . LYS A 1 163 ? 14.209 -2.162 1.087 1.00 47.66 163 LYS A O 1
ATOM 1170 N N . GLY A 1 164 ? 14.840 -4.157 1.906 1.00 48.37 164 GLY A N 1
ATOM 1171 C CA . GLY A 1 164 ? 15.466 -3.598 3.087 1.00 61.41 164 GLY A CA 1
ATOM 1172 C C . GLY A 1 164 ? 14.519 -3.194 4.200 1.00 43.54 164 GLY A C 1
ATOM 1173 O O . GLY A 1 164 ? 14.942 -2.530 5.145 1.00 54.13 164 GLY A O 1
ATOM 1174 N N 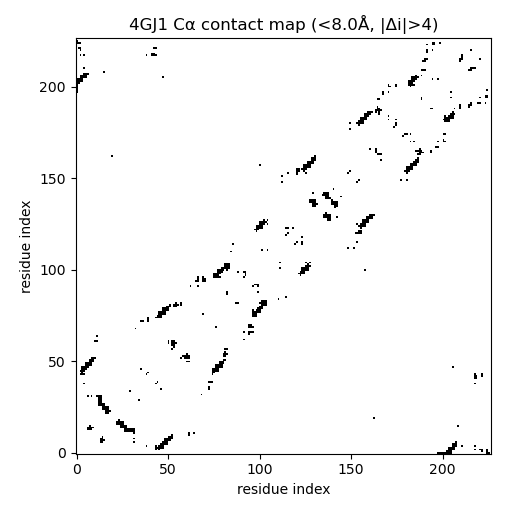. LEU A 1 165 ? 13.248 -3.576 4.109 1.00 46.62 165 LEU A N 1
ATOM 1175 C CA . LEU A 1 165 ? 12.326 -3.303 5.206 1.00 45.73 165 LEU A CA 1
ATOM 1176 C C . LEU A 1 165 ? 12.820 -4.054 6.431 1.00 41.51 165 LEU A C 1
ATOM 1177 O O . LEU A 1 165 ? 13.257 -5.200 6.330 1.00 38.30 165 LEU A O 1
ATOM 1182 N N . LYS A 1 166 ? 12.761 -3.401 7.585 1.00 39.23 166 LYS A N 1
ATOM 1183 C CA . LYS A 1 166 ? 13.238 -4.005 8.820 1.00 36.48 166 LYS A CA 1
ATOM 1184 C C . LYS A 1 166 ? 12.137 -4.060 9.878 1.00 34.60 166 LYS A C 1
ATOM 1185 O O . LYS A 1 166 ? 11.968 -5.078 10.544 1.00 35.13 166 LYS A O 1
ATOM 1191 N N . HIS A 1 167 ? 11.389 -2.970 10.022 1.00 33.61 167 HIS A N 1
ATOM 1192 C CA . HIS A 1 167 ? 10.368 -2.873 11.058 1.00 31.38 167 HIS A CA 1
ATOM 1193 C C . HIS A 1 167 ? 8.960 -3.003 10.502 1.00 29.10 167 HIS A C 1
ATOM 1194 O O . HIS A 1 167 ? 8.586 -2.305 9.558 1.00 32.31 167 HIS A O 1
ATOM 1201 N N . ILE A 1 168 ? 8.174 -3.888 11.106 1.00 32.16 168 ILE A N 1
ATOM 1202 C CA . ILE A 1 168 ? 6.747 -3.946 10.830 1.00 30.68 168 ILE A CA 1
ATOM 1203 C C . ILE A 1 168 ? 5.945 -3.902 12.129 1.00 30.88 168 ILE A C 1
ATOM 1204 O O . ILE A 1 168 ? 6.392 -4.387 13.172 1.00 30.44 168 ILE A O 1
ATOM 1209 N N . LEU A 1 169 ? 4.763 -3.303 12.048 1.00 28.09 169 LEU A N 1
ATOM 1210 C CA . LEU A 1 169 ? 3.817 -3.280 13.150 1.00 25.64 169 LEU A CA 1
ATOM 1211 C C . LEU A 1 169 ? 2.614 -4.058 12.654 1.00 37.89 169 LEU A C 1
ATOM 1212 O O . LEU A 1 169 ? 1.841 -3.563 11.834 1.00 34.92 169 LEU A O 1
ATOM 1217 N N . CYS A 1 170 ? 2.476 -5.292 13.123 1.00 42.17 170 CYS A N 1
ATOM 1218 C CA . CYS A 1 170 ? 1.455 -6.182 12.596 1.00 45.13 170 CYS A CA 1
ATOM 1219 C C . CYS A 1 170 ? 0.347 -6.417 13.617 1.00 57.89 170 CYS A C 1
ATOM 1220 O O . CYS A 1 170 ? 0.594 -6.902 14.725 1.00 45.30 170 CYS A O 1
ATOM 1223 N N . THR A 1 171 ? -0.875 -6.068 13.228 1.00 46.37 171 THR A N 1
ATOM 1224 C CA . THR A 1 171 ? -2.028 -6.175 14.110 1.00 47.18 171 THR A CA 1
ATOM 1225 C C . THR A 1 171 ? -3.051 -7.168 13.572 1.00 51.00 171 THR A C 1
ATOM 1226 O O . THR A 1 171 ? -3.548 -7.017 12.455 1.00 52.46 171 THR A O 1
ATOM 1230 N N . ASP A 1 172 ? -3.458 -8.135 14.359 1.00 52.96 172 ASP A N 1
ATOM 1231 C CA . ASP A 1 172 ? -4.593 -8.942 13.955 1.00 56.74 172 ASP A CA 1
ATOM 1232 C C . ASP A 1 172 ? -5.869 -8.234 14.353 1.00 72.46 172 ASP A C 1
ATOM 1233 O O . ASP A 1 172 ? -6.152 -8.101 15.521 1.00 68.61 172 ASP A O 1
ATOM 1238 N N . ILE A 1 173 ? -6.627 -7.748 13.382 1.00 65.12 173 ILE A N 1
ATOM 1239 C CA . ILE A 1 173 ? -7.838 -7.027 13.704 1.00 93.26 173 ILE A CA 1
ATOM 1240 C C . ILE A 1 173 ? -8.980 -7.973 13.786 1.00 107.60 173 ILE A C 1
ATOM 1241 O O . ILE A 1 173 ? -9.881 -8.003 12.962 1.00 118.72 173 ILE A O 1
ATOM 1246 N N . SER A 1 174 ? -8.865 -8.779 14.809 1.00 103.39 174 SER A N 1
ATOM 1247 C CA . SER A 1 174 ? -9.906 -9.594 15.353 1.00 103.15 174 SER A CA 1
ATOM 1248 C C . SER A 1 174 ? -9.711 -9.456 16.855 1.00 116.04 174 SER A C 1
ATOM 1249 O O . SER A 1 174 ? -10.671 -9.407 17.595 1.00 122.56 174 SER A O 1
ATOM 1252 N N . LYS A 1 175 ? -8.461 -9.377 17.293 1.00 109.10 175 LYS A N 1
ATOM 1253 C CA . LYS A 1 175 ? -8.119 -9.075 18.657 1.00 107.56 175 LYS A CA 1
ATOM 1254 C C . LYS A 1 175 ? -7.959 -7.577 18.836 1.00 110.78 175 LYS A C 1
ATOM 1255 O O . LYS A 1 175 ? -8.848 -6.918 19.362 1.00 107.31 175 LYS A O 1
ATOM 1257 N N . GLY A 1 181 ? -6.595 -13.443 23.988 1.00 56.21 181 GLY A N 1
ATOM 1258 C CA . GLY A 1 181 ? -5.366 -12.671 24.035 1.00 56.92 181 GLY A CA 1
ATOM 1259 C C . GLY A 1 181 ? -4.787 -12.411 22.655 1.00 58.03 181 GLY A C 1
ATOM 1260 O O . GLY A 1 181 ? -5.526 -12.274 21.679 1.00 67.40 181 GLY A O 1
ATOM 1261 N N . VAL A 1 182 ? -3.461 -12.343 22.572 1.00 54.19 182 VAL A N 1
ATOM 1262 C CA . VAL A 1 182 ? -2.785 -12.060 21.304 1.00 50.77 182 VAL A CA 1
ATOM 1263 C C . VAL A 1 182 ? -2.778 -13.265 20.363 1.00 53.22 182 VAL A C 1
ATOM 1264 O O . VAL A 1 182 ? -2.951 -14.406 20.791 1.00 47.21 182 VAL A O 1
ATOM 1268 N N . ASN A 1 183 ? -2.579 -13.004 19.074 1.00 51.72 183 ASN A N 1
ATOM 1269 C CA . ASN A 1 183 ? -2.469 -14.076 18.096 1.00 55.88 183 ASN A CA 1
ATOM 1270 C C . ASN A 1 183 ? -1.026 -14.557 18.011 1.00 55.42 183 ASN A C 1
ATOM 1271 O O . ASN A 1 183 ? -0.279 -14.167 17.112 1.00 48.45 183 ASN A O 1
ATOM 1276 N N . VAL A 1 184 ? -0.646 -15.409 18.958 1.00 49.45 184 VAL A N 1
ATOM 1277 C CA . VAL A 1 184 ? 0.724 -15.889 19.071 1.00 51.59 184 VAL A CA 1
ATOM 1278 C C . VAL A 1 184 ? 1.151 -16.625 17.809 1.00 50.91 184 VAL A C 1
ATOM 1279 O O . VAL A 1 184 ? 2.277 -16.462 17.337 1.00 47.40 184 VAL A O 1
ATOM 1283 N N . ARG A 1 185 ? 0.243 -17.429 17.265 1.00 45.96 185 ARG A N 1
ATOM 1284 C CA . ARG A 1 185 ? 0.537 -18.245 16.091 1.00 58.02 185 ARG A CA 1
ATOM 1285 C C . ARG A 1 185 ? 0.955 -17.391 14.899 1.00 47.93 185 ARG A C 1
ATOM 1286 O O . ARG A 1 185 ? 1.880 -17.740 14.168 1.00 45.26 185 ARG A O 1
ATOM 1294 N N . LEU A 1 186 ? 0.259 -16.277 14.707 1.00 49.18 186 LEU A N 1
ATOM 1295 C CA . LEU A 1 186 ? 0.551 -15.367 13.607 1.00 47.32 186 LEU A CA 1
ATOM 1296 C C . LEU A 1 186 ? 2.006 -14.913 13.642 1.00 39.06 186 LEU A C 1
ATOM 1297 O O . LEU A 1 186 ? 2.703 -14.957 12.628 1.00 38.84 186 LEU A O 1
ATOM 1302 N N . TYR A 1 187 ? 2.460 -14.486 14.816 1.00 39.49 187 TYR A N 1
ATOM 1303 C CA . TYR A 1 187 ? 3.792 -13.907 14.960 1.00 38.34 187 TYR A CA 1
ATOM 1304 C C . TYR A 1 187 ? 4.909 -14.949 14.915 1.00 47.33 187 TYR A C 1
ATOM 1305 O O . TYR A 1 187 ? 5.992 -14.674 14.401 1.00 39.31 187 TYR A O 1
ATOM 1314 N N . LYS A 1 188 ? 4.648 -16.137 15.450 1.00 40.18 188 LYS A N 1
ATOM 1315 C CA . LYS A 1 188 ? 5.651 -17.202 15.485 1.00 48.85 188 LYS A CA 1
ATOM 1316 C C . LYS A 1 188 ? 6.083 -17.595 14.080 1.00 62.87 188 LYS A C 1
ATOM 1317 O O . LYS A 1 188 ? 7.203 -18.058 13.835 1.00 43.59 188 LYS A O 1
ATOM 1323 N N . LEU A 1 189 ? 5.167 -17.400 13.152 1.00 42.32 189 LEU A N 1
ATOM 1324 C CA . LEU A 1 189 ? 5.336 -17.893 11.814 1.00 43.63 189 LEU A CA 1
ATOM 1325 C C . LEU A 1 189 ? 5.786 -16.806 10.851 1.00 41.90 189 LEU A C 1
ATOM 1326 O O . LEU A 1 189 ? 6.462 -17.097 9.872 1.00 42.84 189 LEU A O 1
ATOM 1331 N N . ILE A 1 190 ? 5.405 -15.559 11.112 1.00 40.73 190 ILE A N 1
ATOM 1332 C CA . ILE A 1 190 ? 6.041 -14.442 10.427 1.00 37.85 190 ILE A CA 1
ATOM 1333 C C . ILE A 1 190 ? 7.523 -14.569 10.741 1.00 40.76 190 ILE A C 1
ATOM 1334 O O . ILE A 1 190 ? 8.379 -14.479 9.855 1.00 38.35 190 ILE A O 1
ATOM 1339 N N . HIS A 1 191 ? 7.805 -14.812 12.018 1.00 40.85 191 HIS A N 1
ATOM 1340 C CA . HIS A 1 191 ? 9.169 -14.926 12.517 1.00 43.10 191 HIS A CA 1
ATOM 1341 C C . HIS A 1 191 ? 9.897 -16.136 11.934 1.00 51.80 191 HIS A C 1
ATOM 1342 O O . HIS A 1 191 ? 11.087 -16.064 11.632 1.00 45.39 191 HIS A O 1
ATOM 1349 N N . GLU A 1 192 ? 9.180 -17.246 11.784 1.00 45.17 192 GLU A N 1
ATOM 1350 C CA . GLU A 1 192 ? 9.767 -18.471 11.249 1.00 48.79 192 GLU A CA 1
ATOM 1351 C C . GLU A 1 192 ? 10.312 -18.215 9.842 1.00 54.75 192 GLU A C 1
ATOM 1352 O O . GLU A 1 192 ? 11.402 -18.665 9.478 1.00 48.14 192 GLU A O 1
ATOM 1358 N N . ILE A 1 193 ? 9.537 -17.468 9.066 1.00 49.28 193 ILE A N 1
ATOM 1359 C CA . ILE A 1 193 ? 9.821 -17.233 7.650 1.00 64.73 193 ILE A CA 1
ATOM 1360 C C . ILE A 1 193 ? 10.708 -16.021 7.387 1.00 53.31 193 ILE A C 1
ATOM 1361 O O . ILE A 1 193 ? 11.564 -16.049 6.506 1.00 45.66 193 ILE A O 1
ATOM 1366 N N . PHE A 1 194 ? 10.490 -14.951 8.141 1.00 41.46 194 PHE A N 1
ATOM 1367 C CA . PHE A 1 194 ? 11.265 -13.728 7.977 1.00 54.58 194 PHE A CA 1
ATOM 1368 C C . PHE A 1 194 ? 12.037 -13.468 9.261 1.00 43.90 194 PHE A C 1
ATOM 1369 O O . PHE A 1 194 ? 11.699 -12.559 10.021 1.00 39.20 194 PHE A O 1
ATOM 1377 N N . PRO A 1 195 ? 13.084 -14.271 9.509 1.00 40.97 195 PRO A N 1
ATOM 1378 C CA . PRO A 1 195 ? 13.815 -14.212 10.779 1.00 46.99 195 PRO A CA 1
ATOM 1379 C C . PRO A 1 195 ? 14.480 -12.862 11.035 1.00 42.62 195 PRO A C 1
ATOM 1380 O O . PRO A 1 195 ? 14.754 -12.525 12.185 1.00 51.65 195 PRO A O 1
ATOM 1384 N N . ASN A 1 196 ? 14.735 -12.103 9.976 1.00 44.83 196 ASN A N 1
ATOM 1385 C CA . ASN A 1 196 ? 15.455 -10.841 10.099 1.00 45.55 196 ASN A CA 1
ATOM 1386 C C . ASN A 1 196 ? 14.534 -9.632 10.265 1.00 44.72 196 ASN A C 1
ATOM 1387 O O . ASN A 1 196 ? 15.004 -8.523 10.513 1.00 47.29 196 ASN A O 1
ATOM 1392 N N . ILE A 1 197 ? 13.228 -9.843 10.130 1.00 39.76 197 ILE A N 1
ATOM 1393 C CA . ILE A 1 197 ? 12.264 -8.767 10.332 1.00 40.85 197 ILE A CA 1
ATOM 1394 C C . ILE A 1 197 ? 12.005 -8.551 11.821 1.00 37.32 197 ILE A C 1
ATOM 1395 O O . ILE A 1 197 ? 11.832 -9.504 12.581 1.00 36.75 197 ILE A O 1
ATOM 1400 N N . CYS A 1 198 ? 11.993 -7.289 12.232 1.00 38.70 198 CYS A N 1
ATOM 1401 C CA . CYS A 1 198 ? 11.713 -6.942 13.617 1.00 37.99 198 CYS A CA 1
ATOM 1402 C C . CYS A 1 198 ? 10.227 -6.670 13.787 1.00 27.45 198 CYS A C 1
ATOM 1403 O O . CYS A 1 198 ? 9.732 -5.602 13.425 1.00 34.63 198 CYS A O 1
ATOM 1406 N N . ILE A 1 199 ? 9.521 -7.653 14.335 1.00 30.87 199 ILE A N 1
ATOM 1407 C CA . ILE A 1 199 ? 8.075 -7.575 14.482 1.00 25.22 199 ILE A CA 1
ATOM 1408 C C . ILE A 1 199 ? 7.675 -6.819 15.736 1.00 28.69 199 ILE A C 1
ATOM 1409 O O . ILE A 1 199 ? 8.174 -7.098 16.828 1.00 38.52 199 ILE A O 1
ATOM 1414 N N . GLN A 1 200 ? 6.763 -5.867 15.573 1.00 26.44 200 GLN A N 1
ATOM 1415 C CA . GLN A 1 200 ? 6.073 -5.277 16.704 1.00 24.77 200 GLN A CA 1
ATOM 1416 C C . GLN A 1 200 ? 4.673 -5.855 16.739 1.00 34.81 200 GLN A C 1
ATOM 1417 O O . GLN A 1 200 ? 3.918 -5.720 15.779 1.00 34.14 200 GLN A O 1
ATOM 1423 N N . ALA A 1 201 ? 4.332 -6.507 17.844 1.00 31.81 201 ALA A N 1
ATOM 1424 C CA . ALA A 1 201 ? 3.012 -7.092 17.992 1.00 28.70 201 ALA A CA 1
ATOM 1425 C C . ALA A 1 201 ? 2.075 -6.056 18.586 1.00 29.82 201 ALA A C 1
ATOM 1426 O O . ALA A 1 201 ? 2.490 -5.212 19.381 1.00 33.13 201 ALA A O 1
ATOM 1428 N N . SER A 1 202 ? 0.812 -6.110 18.187 1.00 30.47 202 SER A N 1
ATOM 1429 C CA . SER A 1 202 ? -0.180 -5.189 18.719 1.00 36.24 202 SER A CA 1
ATOM 1430 C C . SER A 1 202 ? -1.563 -5.817 18.648 1.00 43.71 202 SER A C 1
ATOM 1431 O O . SER A 1 202 ? -1.872 -6.560 17.714 1.00 44.26 202 SER A O 1
ATOM 1434 N N . GLY A 1 203 ? -2.385 -5.530 19.651 1.00 52.00 203 GLY A N 1
ATOM 1435 C CA . GLY A 1 203 ? -3.747 -6.023 19.684 1.00 40.32 203 GLY A CA 1
ATOM 1436 C C . GLY A 1 203 ? -3.911 -7.255 20.550 1.00 58.86 203 GLY A C 1
ATOM 1437 O O . GLY A 1 203 ? -3.263 -8.275 20.326 1.00 45.70 203 GLY A O 1
ATOM 1438 N N . GLY A 1 204 ? -4.782 -7.156 21.550 1.00 66.16 204 GLY A N 1
ATOM 1439 C CA . GLY A 1 204 ? -5.146 -8.304 22.358 1.00 64.28 204 GLY A CA 1
ATOM 1440 C C . GLY A 1 204 ? -4.296 -8.504 23.598 1.00 51.92 204 GLY A C 1
ATOM 1441 O O . GLY A 1 204 ? -4.475 -9.486 24.315 1.00 52.80 204 GLY A O 1
ATOM 1442 N N . VAL A 1 205 ? -3.371 -7.588 23.864 1.00 41.84 205 VAL A N 1
ATOM 1443 C CA . VAL A 1 205 ? -2.552 -7.693 25.067 1.00 57.20 205 VAL A CA 1
ATOM 1444 C C . VAL A 1 205 ? -3.412 -7.419 26.296 1.00 59.32 205 VAL A C 1
ATOM 1445 O O . VAL A 1 205 ? -3.813 -6.282 26.540 1.00 58.97 205 VAL A O 1
ATOM 1449 N N . ALA A 1 206 ? -3.689 -8.468 27.065 1.00 56.56 206 ALA A N 1
ATOM 1450 C CA . ALA A 1 206 ? -4.585 -8.368 28.213 1.00 53.85 206 ALA A CA 1
ATOM 1451 C C . ALA A 1 206 ? -3.890 -8.672 29.538 1.00 55.79 206 ALA A C 1
ATOM 1452 O O . ALA A 1 206 ? -4.430 -8.367 30.599 1.00 63.73 206 ALA A O 1
ATOM 1454 N N . SER A 1 207 ? -2.707 -9.276 29.485 1.00 51.41 207 SER A N 1
ATOM 1455 C CA . SER A 1 207 ? -2.005 -9.660 30.707 1.00 50.57 207 SER A CA 1
ATOM 1456 C C . SER A 1 207 ? -0.528 -9.933 30.452 1.00 44.21 207 SER A C 1
ATOM 1457 O O . SER A 1 207 ? -0.069 -9.906 29.311 1.00 42.79 207 SER A O 1
ATOM 1460 N N . LEU A 1 208 ? 0.210 -10.198 31.525 1.00 45.22 208 LEU A N 1
ATOM 1461 C CA . LEU A 1 208 ? 1.635 -10.497 31.430 1.00 55.17 208 LEU A CA 1
ATOM 1462 C C . LEU A 1 208 ? 1.888 -11.726 30.569 1.00 56.50 208 LEU A C 1
ATOM 1463 O O . LEU A 1 208 ? 2.932 -11.843 29.925 1.00 57.92 208 LEU A O 1
ATOM 1468 N N . LYS A 1 209 ? 0.928 -12.641 30.562 1.00 58.21 209 LYS A N 1
ATOM 1469 C CA . LYS A 1 209 ? 1.091 -13.903 29.858 1.00 67.65 209 LYS A CA 1
ATOM 1470 C C . LYS A 1 209 ? 1.150 -13.692 28.350 1.00 59.38 209 LYS A C 1
ATOM 1471 O O . LYS A 1 209 ? 1.840 -14.425 27.644 1.00 69.42 209 LYS A O 1
ATOM 1477 N N . ASP A 1 210 ? 0.432 -12.690 27.858 1.00 56.84 210 ASP A N 1
ATOM 1478 C CA . ASP A 1 210 ? 0.518 -12.328 26.449 1.00 59.59 210 ASP A CA 1
ATOM 1479 C C . ASP A 1 210 ? 1.942 -11.897 26.108 1.00 56.29 210 ASP A C 1
ATOM 1480 O O . ASP A 1 210 ? 2.476 -12.262 25.060 1.00 54.79 210 ASP A O 1
ATOM 1485 N N . LEU A 1 211 ? 2.554 -11.125 27.001 1.00 51.49 211 LEU A N 1
ATOM 1486 C CA . LEU A 1 211 ? 3.939 -10.697 26.827 1.00 45.56 211 LEU A CA 1
ATOM 1487 C C . LEU A 1 211 ? 4.903 -11.881 26.833 1.00 47.89 211 LEU A C 1
ATOM 1488 O O . LEU A 1 211 ? 5.810 -11.957 26.002 1.00 40.60 211 LEU A O 1
ATOM 1493 N N . GLU A 1 212 ? 4.708 -12.801 27.775 1.00 45.44 212 GLU A N 1
ATOM 1494 C CA . GLU A 1 212 ? 5.585 -13.960 27.908 1.00 51.85 212 GLU A CA 1
ATOM 1495 C C . GLU A 1 212 ? 5.531 -14.852 26.669 1.00 54.36 212 GLU A C 1
ATOM 1496 O O . GLU A 1 212 ? 6.555 -15.361 26.211 1.00 50.18 212 GLU A O 1
ATOM 1498 N N . ASN A 1 213 ? 4.330 -15.035 26.131 1.00 42.69 213 ASN A N 1
ATOM 1499 C CA . ASN A 1 213 ? 4.130 -15.886 24.965 1.00 47.50 213 ASN A CA 1
ATOM 1500 C C . ASN A 1 213 ? 4.760 -15.325 23.686 1.00 52.22 213 ASN A C 1
ATOM 1501 O O . ASN A 1 213 ? 4.963 -16.057 22.718 1.00 43.38 213 ASN A O 1
ATOM 1506 N N . LEU A 1 214 ? 5.061 -14.029 23.685 1.00 46.81 214 LEU A N 1
ATOM 1507 C CA . LEU A 1 214 ? 5.660 -13.381 22.519 1.00 49.22 214 LEU A CA 1
ATOM 1508 C C . LEU A 1 214 ? 7.163 -13.219 22.681 1.00 39.65 214 LEU A C 1
ATOM 1509 O O . LEU A 1 214 ? 7.853 -12.730 21.781 1.00 43.75 214 LEU A O 1
ATOM 1514 N N . LYS A 1 215 ? 7.664 -13.626 23.839 1.00 41.51 215 LYS A N 1
ATOM 1515 C CA . LYS A 1 215 ? 9.072 -13.470 24.152 1.00 50.13 215 LYS A CA 1
ATOM 1516 C C . LYS A 1 215 ? 9.912 -14.315 23.204 1.00 54.01 215 LYS A C 1
ATOM 1517 O O . LYS A 1 215 ? 9.644 -15.500 23.017 1.00 66.26 215 LYS A O 1
ATOM 1523 N N . GLY A 1 216 ? 10.921 -13.701 22.597 1.00 45.83 216 GLY A N 1
ATOM 1524 C CA . GLY A 1 216 ? 11.767 -14.392 21.639 1.00 48.26 216 GLY A CA 1
ATOM 1525 C C . GLY A 1 216 ? 11.236 -14.345 20.218 1.00 46.35 216 GLY A C 1
ATOM 1526 O O . GLY A 1 216 ? 11.989 -14.539 19.266 1.00 60.96 216 GLY A O 1
ATOM 1527 N N . ILE A 1 217 ? 9.941 -14.082 20.070 1.00 49.61 217 ILE A N 1
ATOM 1528 C CA . ILE A 1 217 ? 9.311 -14.052 18.753 1.00 44.69 217 ILE A CA 1
ATOM 1529 C C . ILE A 1 217 ? 9.296 -12.637 18.183 1.00 48.80 217 ILE A C 1
ATOM 1530 O O . ILE A 1 217 ? 9.757 -12.394 17.066 1.00 41.93 217 ILE A O 1
ATOM 1535 N N . CYS A 1 218 ? 8.751 -11.708 18.960 1.00 35.83 218 CYS A N 1
ATOM 1536 C CA . CYS A 1 218 ? 8.632 -10.324 18.535 1.00 32.65 218 CYS A CA 1
ATOM 1537 C C . CYS A 1 218 ? 9.759 -9.490 19.124 1.00 35.54 218 CYS A C 1
ATOM 1538 O O . CYS A 1 218 ? 10.227 -9.760 20.226 1.00 31.93 218 CYS A O 1
ATOM 1541 N N . SER A 1 219 ? 10.198 -8.478 18.384 1.00 33.20 219 SER A N 1
ATOM 1542 C CA . SER A 1 219 ? 11.199 -7.553 18.894 1.00 32.64 219 SER A CA 1
ATOM 1543 C C . SER A 1 219 ? 10.545 -6.521 19.814 1.00 32.44 219 SER A C 1
ATOM 1544 O O . SER A 1 219 ? 11.189 -5.961 20.699 1.00 36.02 219 SER A O 1
ATOM 1547 N N . GLY A 1 220 ? 9.258 -6.276 19.601 1.00 31.73 220 GLY A N 1
ATOM 1548 C CA . GLY A 1 220 ? 8.531 -5.317 20.409 1.00 28.56 220 GLY A CA 1
ATOM 1549 C C . GLY A 1 220 ? 7.075 -5.697 20.585 1.00 31.39 220 GLY A C 1
ATOM 1550 O O . GLY A 1 220 ? 6.481 -6.356 19.730 1.00 31.48 220 GLY A O 1
ATOM 1551 N N . VAL A 1 221 ? 6.498 -5.278 21.703 1.00 30.69 221 VAL A N 1
ATOM 1552 C CA . VAL A 1 221 ? 5.087 -5.506 21.969 1.00 27.74 221 VAL A CA 1
ATOM 1553 C C . VAL A 1 221 ? 4.425 -4.183 22.335 1.00 27.15 221 VAL A C 1
ATOM 1554 O O . VAL A 1 221 ? 4.770 -3.562 23.341 1.00 26.89 221 VAL A O 1
ATOM 1558 N N . ILE A 1 222 ? 3.483 -3.745 21.508 1.00 29.49 222 ILE A N 1
ATOM 1559 C CA . ILE A 1 222 ? 2.738 -2.526 21.791 1.00 29.43 222 ILE A CA 1
ATOM 1560 C C . ILE A 1 222 ? 1.714 -2.801 22.894 1.00 28.95 222 ILE A C 1
ATOM 1561 O O . ILE A 1 222 ? 0.869 -3.689 22.767 1.00 29.82 222 ILE A O 1
ATOM 1566 N N . VAL A 1 223 ? 1.798 -2.042 23.978 1.00 27.95 223 VAL A N 1
ATOM 1567 C CA . VAL A 1 223 ? 0.853 -2.185 25.081 1.00 28.55 223 VAL A CA 1
ATOM 1568 C C . VAL A 1 223 ? 0.243 -0.838 25.428 1.00 28.55 223 VAL A C 1
ATOM 1569 O O . VAL A 1 223 ? 0.948 0.099 25.803 1.00 28.60 223 VAL A O 1
ATOM 1573 N N . GLY A 1 224 ? -1.073 -0.747 25.301 1.00 30.01 224 GLY A N 1
ATOM 1574 C CA . GLY A 1 224 ? -1.776 0.487 25.586 1.00 30.22 224 GLY A CA 1
ATOM 1575 C C . GLY A 1 224 ? -2.719 0.368 26.767 1.00 43.99 224 GLY A C 1
ATOM 1576 O O . GLY A 1 224 ? -2.408 0.808 27.872 1.00 36.10 224 GLY A O 1
ATOM 1577 N N . LYS A 1 225 ? -3.873 -0.242 26.515 1.00 33.65 225 LYS A N 1
ATOM 1578 C CA . LYS A 1 225 ? -4.943 -0.384 27.492 1.00 37.82 225 LYS A CA 1
ATOM 1579 C C . LYS A 1 225 ? -4.472 -1.003 28.808 1.00 45.20 225 LYS A C 1
ATOM 1580 O O . LYS A 1 225 ? -4.797 -0.507 29.888 1.00 39.31 225 LYS A O 1
ATOM 1586 N N . ALA A 1 226 ? -3.712 -2.088 28.708 1.00 35.76 226 ALA A N 1
ATOM 1587 C CA . ALA A 1 226 ? -3.288 -2.847 29.878 1.00 46.34 226 ALA A CA 1
ATOM 1588 C C . ALA A 1 226 ? -2.535 -1.977 30.877 1.00 45.92 226 ALA A C 1
ATOM 1589 O O . ALA A 1 226 ? -2.691 -2.134 32.085 1.00 38.50 226 ALA A O 1
ATOM 1591 N N . LEU A 1 227 ? -1.710 -1.068 30.370 1.00 34.88 227 LEU A N 1
ATOM 1592 C CA . LEU A 1 227 ? -0.957 -0.168 31.231 1.00 36.12 227 LEU A CA 1
ATOM 1593 C C . LEU A 1 227 ? -1.859 0.930 31.767 1.00 44.44 227 LEU A C 1
ATOM 1594 O O . LEU A 1 227 ? -1.748 1.325 32.925 1.00 41.21 227 LEU A O 1
ATOM 1599 N N . LEU A 1 228 ? -2.754 1.418 30.916 1.00 41.51 228 LEU A N 1
ATOM 1600 C CA . LEU A 1 228 ? -3.667 2.488 31.298 1.00 46.53 228 LEU A CA 1
ATOM 1601 C C . LEU A 1 228 ? -4.660 2.046 32.371 1.00 43.29 228 LEU A C 1
ATOM 1602 O O . LEU A 1 228 ? -4.949 2.803 33.296 1.00 52.74 228 LEU A O 1
ATOM 1607 N N . ASP A 1 229 ? -5.177 0.826 32.247 1.00 41.00 229 ASP A N 1
ATOM 1608 C CA . ASP A 1 229 ? -6.177 0.315 33.184 1.00 46.34 229 ASP A CA 1
ATOM 1609 C C . ASP A 1 229 ? -5.534 -0.302 34.426 1.00 46.58 229 ASP A C 1
ATOM 1610 O O . ASP A 1 229 ? -6.232 -0.760 35.330 1.00 58.69 229 ASP A O 1
ATOM 1615 N N . GLY A 1 230 ? -4.205 -0.321 34.460 1.00 54.47 230 GLY A N 1
ATOM 1616 C CA . GLY A 1 230 ? -3.474 -0.806 35.616 1.00 51.72 230 GLY A CA 1
ATOM 1617 C C . GLY A 1 230 ? -3.447 -2.319 35.764 1.00 60.13 230 GLY A C 1
ATOM 1618 O O . GLY A 1 230 ? -3.212 -2.830 36.857 1.00 57.78 230 GLY A O 1
ATOM 1619 N N . VAL A 1 231 ? -3.676 -3.044 34.673 1.00 50.32 231 VAL A N 1
ATOM 1620 C CA . VAL A 1 231 ? -3.662 -4.504 34.723 1.00 57.47 231 VAL A CA 1
ATOM 1621 C C . VAL A 1 231 ? -2.278 -5.003 35.145 1.00 52.96 231 VAL A C 1
ATOM 1622 O O . VAL A 1 231 ? -2.157 -5.913 35.965 1.00 50.26 231 VAL A O 1
ATOM 1626 N N . PHE A 1 232 ? -1.239 -4.410 34.566 1.00 44.83 232 PHE A N 1
ATOM 1627 C CA . PHE A 1 232 ? 0.127 -4.597 35.042 1.00 49.29 232 PHE A CA 1
ATOM 1628 C C . PHE A 1 232 ? 0.896 -3.299 34.818 1.00 47.72 232 PHE A C 1
ATOM 1629 O O . PHE A 1 232 ? 0.403 -2.390 34.156 1.00 45.60 232 PHE A O 1
ATOM 1637 N N . SER A 1 233 ? 2.094 -3.208 35.383 1.00 47.98 233 SER A N 1
ATOM 1638 C CA . SER A 1 233 ? 2.886 -1.990 35.276 1.00 44.98 233 SER A CA 1
ATOM 1639 C C . SER A 1 233 ? 3.998 -2.145 34.248 1.00 48.53 233 SER A C 1
ATOM 1640 O O . SER A 1 233 ? 4.320 -3.256 33.825 1.00 48.97 233 SER A O 1
ATOM 1643 N N . VAL A 1 234 ? 4.581 -1.020 33.849 1.00 43.01 234 VAL A N 1
ATOM 1644 C CA . VAL A 1 234 ? 5.715 -1.030 32.938 1.00 42.56 234 VAL A CA 1
ATOM 1645 C C . VAL A 1 234 ? 6.855 -1.844 33.538 1.00 45.94 234 VAL A C 1
ATOM 1646 O O . VAL A 1 234 ? 7.550 -2.573 32.833 1.00 46.22 234 VAL A O 1
ATOM 1650 N N . GLU A 1 235 ? 7.038 -1.712 34.849 1.00 48.63 235 GLU A N 1
ATOM 1651 C CA . GLU A 1 235 ? 8.086 -2.435 35.559 1.00 52.25 235 GLU A CA 1
ATOM 1652 C C . GLU A 1 235 ? 7.886 -3.946 35.457 1.00 53.53 235 GLU A C 1
ATOM 1653 O O . GLU A 1 235 ? 8.844 -4.689 35.247 1.00 55.73 235 GLU A O 1
ATOM 1659 N N . GLU A 1 236 ? 6.644 -4.398 35.606 1.00 52.75 236 GLU A N 1
ATOM 1660 C CA . GLU A 1 236 ? 6.337 -5.824 35.519 1.00 58.17 236 GLU A CA 1
ATOM 1661 C C . GLU A 1 236 ? 6.528 -6.343 34.098 1.00 51.98 236 GLU A C 1
ATOM 1662 O O . GLU A 1 236 ? 6.970 -7.473 33.898 1.00 53.65 236 GLU A O 1
ATOM 1668 N N . GLY A 1 237 ? 6.168 -5.521 33.119 1.00 48.52 237 GLY A N 1
ATOM 1669 C CA . GLY A 1 237 ? 6.306 -5.897 31.724 1.00 51.03 237 GLY A CA 1
ATOM 1670 C C . GLY A 1 237 ? 7.764 -6.072 31.353 1.00 47.73 237 GLY A C 1
ATOM 1671 O O . GLY A 1 237 ? 8.145 -7.055 30.717 1.00 48.24 237 GLY A O 1
ATOM 1672 N N . ILE A 1 238 ? 8.582 -5.111 31.764 1.00 48.42 238 ILE A N 1
ATOM 1673 C CA . ILE A 1 238 ? 10.012 -5.147 31.494 1.00 52.84 238 ILE A CA 1
ATOM 1674 C C . ILE A 1 238 ? 10.662 -6.346 32.171 1.00 58.78 238 ILE A C 1
ATOM 1675 O O . ILE A 1 238 ? 11.551 -6.985 31.605 1.00 54.76 238 ILE A O 1
ATOM 1680 N N . ARG A 1 239 ? 10.214 -6.645 33.386 1.00 55.96 239 ARG A N 1
ATOM 1681 C CA . ARG A 1 239 ? 10.806 -7.723 34.166 1.00 68.60 239 ARG A CA 1
ATOM 1682 C C . ARG A 1 239 ? 10.544 -9.077 33.518 1.00 60.13 239 ARG A C 1
ATOM 1683 O O . ARG A 1 239 ? 11.443 -9.909 33.424 1.00 65.25 239 ARG A O 1
ATOM 1691 N N . CYS A 1 240 ? 9.316 -9.292 33.060 1.00 57.68 240 CYS A N 1
ATOM 1692 C CA . CYS A 1 240 ? 8.938 -10.590 32.511 1.00 64.58 240 CYS A CA 1
ATOM 1693 C C . CYS A 1 240 ? 9.456 -10.787 31.081 1.00 66.13 240 CYS A C 1
ATOM 1694 O O . CYS A 1 240 ? 9.496 -11.912 30.587 1.00 56.82 240 CYS A O 1
ATOM 1697 N N . LEU A 1 241 ? 9.859 -9.699 30.427 1.00 58.38 241 LEU A N 1
ATOM 1698 C CA . LEU A 1 241 ? 10.482 -9.786 29.105 1.00 56.08 241 LEU A CA 1
ATOM 1699 C C . LEU A 1 241 ? 12.005 -9.869 29.212 1.00 63.51 241 LEU A C 1
ATOM 1700 O O . LEU A 1 241 ? 12.692 -10.144 28.225 1.00 54.13 241 LEU A O 1
ATOM 1705 N N . ALA A 1 242 ? 12.531 -9.631 30.409 1.00 57.68 242 ALA A N 1
ATOM 1706 C CA . ALA A 1 242 ? 13.975 -9.615 30.615 1.00 67.60 242 ALA A CA 1
ATOM 1707 C C . ALA A 1 242 ? 14.592 -10.995 30.394 1.00 73.70 242 ALA A C 1
ATOM 1708 O O . ALA A 1 242 ? 14.004 -12.016 30.752 1.00 71.31 242 ALA A O 1
ATOM 1710 N N . ASN A 1 243 ? 15.781 -11.014 29.800 1.00 70.46 243 ASN A N 1
ATOM 1711 C CA . ASN A 1 243 ? 16.486 -12.259 29.524 1.00 66.50 243 ASN A CA 1
ATOM 1712 C C . ASN A 1 243 ? 17.654 -12.461 30.480 1.00 71.08 243 ASN A C 1
ATOM 1713 O O . ASN A 1 243 ? 17.465 -12.847 31.633 1.00 73.89 243 ASN A O 1
#

Organism: Campylobacter jejuni subsp. jejuni serotype O:2 (strain ATCC 700819 / NCTC 11168) (NCBI:txid192222)

Solvent-accessible surface area: 10968 Å² total

Nearest PDB structures (foldseek):
  4gj1-assembly1_A  TM=1.003E+00  e=8.822E-48  Campylobacter jejuni subsp. jejuni NCTC 11168 = ATCC 700819
  5l9f-assembly2_B  TM=9.371E-01  e=1.633E-26  Salmonella enterica
  5a5w-assembly1_A  TM=9.381E-01  e=2.206E-26  Salmonella enterica
  5abt-assembly1_A  TM=9.281E-01  e=3.569E-26  Salmonella enterica
  5g4e-assembly1_A  TM=9.051E-01  e=9.042E-24  Salmonella enterica